Protein AF-U2PW45-F1 (afdb_monomer_lite)

Foldseek 3Di:
DVVVVCVLLVVLCVVLVVLVVVLVVQLVVVVVPDPSVVSNVVSVVPDDPVNLLSVLLQVLLVLLVPLVDPPPPPPPDDDPPDPPPDDDDDDDDDDPVVVVVVVQLVVLLLVQLVVLVVLVVVLCVQQVVLVVQLSVCSSVVNLVSNLVSLVSNLVSLVVSLVVLVPDAGDDSVPPVLNVLSRVLSVLVNVLSVLSNQLSVLVNVCSVPVNDPVSSVSNSVSSNVSSVSSNVSVVSSCVSNPDPVNVVVVVVPD

Radius of gyration: 24.77 Å; chains: 1; bounding box: 64×40×73 Å

Structure (mmCIF, N/CA/C/O backbone):
data_AF-U2PW45-F1
#
_entry.id   AF-U2PW45-F1
#
loop_
_atom_site.group_PDB
_atom_site.id
_atom_site.type_symbol
_atom_site.label_atom_id
_atom_site.label_alt_id
_atom_site.label_comp_id
_atom_site.label_asym_id
_atom_site.label_entity_id
_atom_site.label_seq_id
_atom_site.pdbx_PDB_ins_code
_atom_site.Cartn_x
_atom_site.Cartn_y
_atom_site.Cartn_z
_atom_site.occupancy
_atom_site.B_iso_or_equiv
_atom_site.auth_seq_id
_atom_site.auth_comp_id
_atom_site.auth_asym_id
_atom_site.auth_atom_id
_atom_site.pdbx_PDB_model_num
ATOM 1 N N . MET A 1 1 ? -5.180 -20.385 -7.511 1.00 41.28 1 MET A N 1
ATOM 2 C CA . MET A 1 1 ? -4.496 -19.070 -7.585 1.00 41.28 1 MET A CA 1
ATOM 3 C C . MET A 1 1 ? -2.979 -19.180 -7.376 1.00 41.28 1 MET A C 1
ATOM 5 O O . MET A 1 1 ? -2.247 -18.677 -8.214 1.00 41.28 1 MET A O 1
ATOM 9 N N . PHE A 1 2 ? -2.495 -19.917 -6.362 1.00 28.48 2 PHE A N 1
ATOM 10 C CA . PHE A 1 2 ? -1.056 -20.141 -6.092 1.00 28.48 2 PHE A CA 1
ATOM 11 C C . PHE A 1 2 ? -0.276 -20.827 -7.239 1.00 28.48 2 PHE A C 1
ATOM 13 O O . PHE A 1 2 ? 0.829 -20.418 -7.571 1.00 28.48 2 PHE A O 1
ATOM 20 N N . LEU A 1 3 ? -0.873 -21.825 -7.904 1.00 26.67 3 LEU A N 1
ATOM 21 C CA . LEU A 1 3 ? -0.258 -22.547 -9.034 1.00 26.67 3 LEU A CA 1
ATOM 22 C C . LEU A 1 3 ? -0.035 -21.667 -10.275 1.00 26.67 3 LEU A C 1
ATOM 24 O O . LEU A 1 3 ? 1.010 -21.747 -10.907 1.00 26.67 3 LEU A O 1
ATOM 28 N N . ILE A 1 4 ? -0.981 -20.778 -10.590 1.00 36.94 4 ILE A N 1
ATOM 29 C CA . ILE A 1 4 ? -0.849 -19.813 -11.696 1.00 36.94 4 ILE A CA 1
ATOM 30 C C . ILE A 1 4 ? 0.246 -18.791 -11.367 1.00 36.94 4 ILE A C 1
ATOM 32 O O . ILE A 1 4 ? 1.043 -18.439 -12.232 1.00 36.94 4 ILE A O 1
ATOM 36 N N . PHE A 1 5 ? 0.333 -18.384 -10.097 1.00 34.75 5 PHE A N 1
ATOM 37 C CA . PHE A 1 5 ? 1.400 -17.531 -9.583 1.00 34.75 5 PHE A CA 1
ATOM 38 C C . PHE A 1 5 ? 2.782 -18.183 -9.750 1.00 34.75 5 PHE A C 1
ATOM 40 O O . PHE A 1 5 ? 3.686 -17.541 -10.268 1.00 34.75 5 PHE A O 1
ATOM 47 N N . LEU A 1 6 ? 2.934 -19.471 -9.417 1.00 36.38 6 LEU A N 1
ATOM 48 C CA . LEU A 1 6 ? 4.188 -20.220 -9.596 1.00 36.38 6 LEU A CA 1
ATOM 49 C C . LEU A 1 6 ? 4.562 -20.437 -11.069 1.00 36.38 6 LEU A C 1
ATOM 51 O O . LEU A 1 6 ? 5.741 -20.394 -11.403 1.00 36.38 6 LEU A O 1
ATOM 55 N N . ILE A 1 7 ? 3.585 -20.633 -11.958 1.00 40.75 7 ILE A N 1
ATOM 56 C CA . ILE A 1 7 ? 3.830 -20.807 -13.399 1.00 40.75 7 ILE A CA 1
ATOM 57 C C . ILE A 1 7 ? 4.272 -19.483 -14.040 1.00 40.75 7 ILE A C 1
ATOM 59 O O . ILE A 1 7 ? 5.221 -19.465 -14.823 1.00 40.75 7 ILE A O 1
ATOM 63 N N . ILE A 1 8 ? 3.633 -18.364 -13.683 1.00 43.97 8 ILE A N 1
ATOM 64 C CA . ILE A 1 8 ? 4.006 -17.029 -14.177 1.00 43.97 8 ILE A CA 1
ATOM 65 C C . ILE A 1 8 ? 5.368 -16.620 -13.607 1.00 43.97 8 ILE A C 1
ATOM 67 O O . ILE A 1 8 ? 6.241 -16.195 -14.364 1.00 43.97 8 ILE A O 1
ATOM 71 N N . PHE A 1 9 ? 5.589 -16.821 -12.304 1.00 43.69 9 PHE A N 1
ATOM 72 C CA . PHE A 1 9 ? 6.882 -16.570 -11.672 1.00 43.69 9 PHE A CA 1
ATOM 73 C C . PHE A 1 9 ? 7.966 -17.454 -12.294 1.00 43.69 9 PHE A C 1
ATOM 75 O O . PHE A 1 9 ? 8.990 -16.938 -12.710 1.00 43.69 9 PHE A O 1
ATOM 82 N N . GLY A 1 10 ? 7.701 -18.746 -12.505 1.00 48.75 10 GLY A N 1
ATOM 83 C CA . GLY A 1 10 ? 8.603 -19.672 -13.190 1.00 48.75 10 GLY A CA 1
ATOM 84 C C . GLY A 1 10 ? 8.941 -19.254 -14.624 1.00 48.75 10 GLY A C 1
ATOM 85 O O . GLY A 1 10 ? 10.096 -19.356 -15.026 1.00 48.75 10 GLY A O 1
ATOM 86 N N . PHE A 1 11 ? 7.986 -18.716 -15.388 1.00 50.19 11 PHE A N 1
ATOM 87 C CA . PHE A 1 11 ? 8.222 -18.249 -16.759 1.00 50.19 11 PHE A CA 1
ATOM 88 C C . PHE A 1 11 ? 9.075 -16.967 -16.816 1.00 50.19 11 PHE A C 1
ATOM 90 O O . PHE A 1 11 ? 9.966 -16.848 -17.664 1.00 50.19 11 PHE A O 1
ATOM 97 N N . PHE A 1 12 ? 8.848 -16.021 -15.898 1.00 47.31 12 PHE A N 1
ATOM 98 C CA . PHE A 1 12 ? 9.645 -14.792 -15.793 1.00 47.31 12 PHE A CA 1
ATOM 99 C C . PHE A 1 12 ? 11.021 -15.043 -15.181 1.00 47.31 12 PHE A C 1
ATOM 101 O O . PHE A 1 12 ? 12.024 -14.587 -15.736 1.00 47.31 12 PHE A O 1
ATOM 108 N N . SER A 1 13 ? 11.087 -15.853 -14.122 1.00 49.19 13 SER A N 1
ATOM 109 C CA . SER A 1 13 ? 12.332 -16.387 -13.581 1.00 49.19 13 SER A CA 1
ATOM 110 C C . SER A 1 13 ? 13.106 -17.114 -14.668 1.00 49.19 13 SER A C 1
ATOM 112 O O . SER A 1 13 ? 14.284 -16.844 -14.796 1.00 49.19 13 SER A O 1
ATOM 114 N N . TYR A 1 14 ? 12.482 -17.933 -15.520 1.00 55.62 14 TYR A N 1
ATOM 115 C CA . TYR A 1 14 ? 13.173 -18.617 -16.618 1.00 55.62 14 TYR A CA 1
ATOM 116 C C . TYR A 1 14 ? 13.730 -17.653 -17.673 1.00 55.62 14 TYR A C 1
ATOM 118 O O . TYR A 1 14 ? 14.870 -17.823 -18.097 1.00 55.62 14 TYR A O 1
ATOM 126 N N . LYS A 1 15 ? 12.983 -16.621 -18.093 1.00 57.69 15 LYS A N 1
ATOM 127 C CA . LYS A 1 15 ? 13.493 -15.622 -19.055 1.00 57.69 15 LYS A CA 1
ATOM 128 C C . LYS A 1 15 ? 14.671 -14.833 -18.494 1.00 57.69 15 LYS A C 1
ATOM 130 O O . LYS A 1 15 ? 15.683 -14.696 -19.175 1.00 57.69 15 LYS A O 1
ATOM 135 N N . VAL A 1 16 ? 14.551 -14.346 -17.262 1.00 56.03 16 VAL A N 1
ATOM 136 C CA . VAL A 1 16 ? 15.614 -13.593 -16.587 1.00 56.03 16 VAL A CA 1
ATOM 137 C C . VAL A 1 16 ? 16.797 -14.506 -16.286 1.00 56.03 16 VAL A C 1
ATOM 139 O O . VAL A 1 16 ? 17.923 -14.148 -16.599 1.00 56.03 16 VAL A O 1
ATOM 142 N N . PHE A 1 17 ? 16.557 -15.722 -15.800 1.00 55.53 17 PHE A N 1
ATOM 143 C CA . PHE A 1 17 ? 17.578 -16.741 -15.563 1.00 55.53 17 PHE A CA 1
ATOM 144 C C . PHE A 1 17 ? 18.294 -17.149 -16.851 1.00 55.53 17 PHE A C 1
ATOM 146 O O . PHE A 1 17 ? 19.504 -17.302 -16.838 1.00 55.53 17 PHE A O 1
ATOM 153 N N . LYS A 1 18 ? 17.599 -17.251 -17.989 1.00 64.69 18 LYS A N 1
ATOM 154 C CA . LYS A 1 18 ? 18.222 -17.500 -19.296 1.00 64.69 18 LYS A CA 1
ATOM 155 C C . LYS A 1 18 ? 19.136 -16.347 -19.715 1.00 64.69 18 LYS A C 1
ATOM 157 O O . LYS A 1 18 ? 20.235 -16.606 -20.201 1.00 64.69 18 LYS A O 1
ATOM 162 N N . THR A 1 19 ? 18.717 -15.098 -19.501 1.00 61.56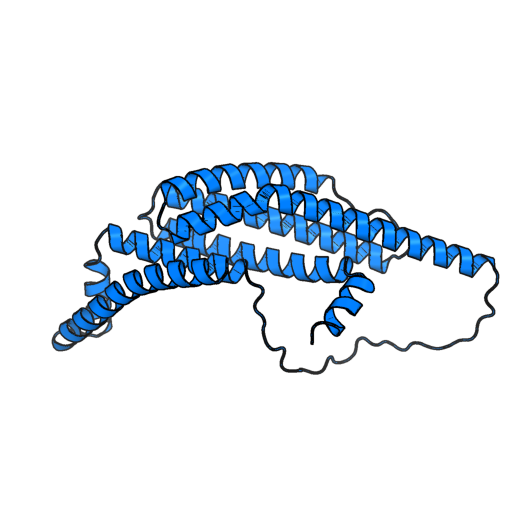 19 THR A N 1
ATOM 163 C CA . THR A 1 19 ? 19.575 -13.922 -19.715 1.00 61.56 19 THR A CA 1
ATOM 164 C C . THR A 1 19 ? 20.773 -13.943 -18.765 1.00 61.56 19 THR A C 1
ATOM 166 O O . THR A 1 19 ? 21.897 -13.797 -19.223 1.00 61.56 19 THR A O 1
ATOM 169 N N . TYR A 1 20 ? 20.574 -14.248 -17.481 1.00 59.91 20 TYR A N 1
ATOM 170 C CA . TYR A 1 20 ? 21.651 -14.394 -16.496 1.00 59.91 20 TYR A CA 1
ATOM 171 C C . TYR A 1 20 ? 22.623 -15.533 -16.831 1.00 59.91 20 TYR A C 1
ATOM 173 O O . TYR A 1 20 ? 23.827 -15.354 -16.715 1.00 59.91 20 TYR A O 1
ATOM 181 N N . LEU A 1 21 ? 22.145 -16.696 -17.281 1.00 63.56 21 LEU A N 1
ATOM 182 C CA . LEU A 1 21 ? 22.996 -17.813 -17.705 1.00 63.56 21 LEU A CA 1
ATOM 183 C C . LEU A 1 21 ? 23.837 -17.439 -18.928 1.00 63.56 21 LEU A C 1
ATOM 185 O O . LEU A 1 21 ? 25.016 -17.787 -18.994 1.00 63.56 21 LEU A O 1
ATOM 189 N N . LYS A 1 22 ? 23.244 -16.699 -19.872 1.00 70.94 22 LYS A N 1
ATOM 190 C CA . LYS A 1 22 ? 23.966 -16.139 -21.015 1.00 70.94 22 LYS A CA 1
ATOM 191 C C . LYS A 1 22 ? 25.033 -15.144 -20.552 1.00 70.94 22 LYS A C 1
ATOM 193 O O . LYS A 1 22 ? 26.173 -15.242 -20.988 1.00 70.94 22 LYS A O 1
ATOM 198 N N . GLU A 1 23 ? 24.693 -14.256 -19.620 1.00 66.31 23 GLU A N 1
ATOM 199 C CA . GLU A 1 23 ? 25.628 -13.289 -19.033 1.00 66.31 23 GLU A CA 1
ATOM 200 C C . GLU A 1 23 ? 26.767 -13.984 -18.271 1.00 66.31 23 GLU A C 1
ATOM 202 O O . GLU A 1 23 ? 27.918 -13.581 -18.402 1.00 66.31 23 GLU A O 1
ATOM 207 N N . ILE A 1 24 ? 26.499 -15.062 -17.530 1.00 65.88 24 ILE A N 1
ATOM 208 C CA . ILE A 1 24 ? 27.529 -15.849 -16.832 1.00 65.88 24 ILE A CA 1
ATOM 209 C C . ILE A 1 24 ? 28.491 -16.494 -17.836 1.00 65.88 24 ILE A C 1
ATOM 211 O O . ILE A 1 24 ? 29.704 -16.484 -17.611 1.00 65.88 24 ILE A O 1
ATOM 215 N N . ALA A 1 25 ? 27.974 -17.028 -18.945 1.00 71.06 25 ALA A N 1
ATOM 216 C CA . ALA A 1 25 ? 28.798 -17.584 -20.014 1.00 71.06 25 ALA A CA 1
ATOM 217 C C . ALA A 1 25 ? 29.672 -16.500 -20.675 1.00 71.06 25 ALA A C 1
ATOM 219 O O . ALA A 1 25 ? 30.890 -16.663 -20.748 1.00 71.06 25 ALA A O 1
ATOM 220 N N . GLU A 1 26 ? 29.082 -15.361 -21.052 1.00 73.94 26 GLU A N 1
ATOM 221 C CA . GLU A 1 26 ? 29.786 -14.226 -21.672 1.00 73.94 26 GLU A CA 1
ATOM 222 C C . GLU A 1 26 ? 30.813 -13.579 -20.723 1.00 73.94 26 GLU A C 1
ATOM 224 O O . GLU A 1 26 ? 31.918 -13.227 -21.138 1.00 73.94 26 GLU A O 1
ATOM 229 N N . THR A 1 27 ? 30.504 -13.482 -19.426 1.00 70.56 27 THR A N 1
ATOM 230 C CA . THR A 1 27 ? 31.416 -12.947 -18.398 1.00 70.56 27 THR A CA 1
ATOM 231 C C . THR A 1 27 ? 32.573 -13.908 -18.141 1.00 70.56 27 THR A C 1
ATOM 233 O O . THR A 1 27 ? 33.714 -13.481 -17.973 1.00 70.56 27 THR A O 1
ATOM 236 N N . LYS A 1 28 ? 32.320 -15.225 -18.133 1.00 75.12 28 LYS A N 1
ATOM 237 C CA . LYS A 1 28 ? 33.373 -16.248 -18.014 1.00 75.12 28 LYS A CA 1
ATOM 238 C C . LYS A 1 28 ? 34.322 -16.218 -19.211 1.00 75.12 28 LYS A C 1
ATOM 240 O O . LYS A 1 28 ? 35.514 -16.456 -19.042 1.00 75.12 28 LYS A O 1
ATOM 245 N N . GLU A 1 29 ? 33.811 -15.908 -20.395 1.00 77.88 29 GLU A N 1
ATOM 246 C CA . GLU A 1 29 ? 34.617 -15.750 -21.601 1.00 77.88 29 GLU A CA 1
ATOM 247 C C . GLU A 1 29 ? 35.410 -14.436 -21.600 1.00 77.88 29 GLU A C 1
ATOM 249 O O . GLU A 1 29 ? 36.612 -14.454 -21.855 1.00 77.88 29 GLU A O 1
ATOM 254 N N . CYS A 1 30 ? 34.794 -13.321 -21.190 1.00 70.50 30 CYS A N 1
ATOM 255 C CA . CYS A 1 30 ? 35.486 -12.040 -21.026 1.00 70.50 30 CYS A CA 1
ATOM 256 C C . CYS A 1 30 ? 36.590 -12.103 -19.955 1.00 70.50 30 CYS A C 1
ATOM 258 O O . CYS A 1 30 ? 37.674 -11.574 -20.182 1.00 70.50 30 CYS A O 1
ATOM 260 N N . ARG A 1 31 ? 36.383 -12.816 -18.837 1.00 77.56 31 ARG A N 1
ATOM 261 C CA . ARG A 1 31 ? 37.396 -12.999 -17.775 1.00 77.56 31 ARG A CA 1
ATOM 262 C C . ARG A 1 31 ? 38.673 -13.714 -18.225 1.00 77.56 31 ARG A C 1
ATOM 264 O O . ARG A 1 31 ? 39.675 -13.643 -17.525 1.00 77.56 31 ARG A O 1
ATOM 271 N N . LYS A 1 32 ? 38.678 -14.380 -19.385 1.00 83.69 32 LYS A N 1
ATOM 272 C CA . LYS A 1 32 ? 39.912 -14.952 -19.953 1.00 83.69 32 LYS A CA 1
ATOM 273 C C . LYS A 1 32 ? 40.895 -13.877 -20.427 1.00 83.69 32 LYS A C 1
ATOM 275 O O . LYS A 1 32 ? 42.069 -14.181 -20.604 1.00 83.69 32 LYS A O 1
ATOM 280 N N . ILE A 1 33 ? 40.411 -12.659 -20.678 1.00 85.06 33 ILE A N 1
ATOM 281 C CA . ILE A 1 33 ? 41.165 -11.590 -21.349 1.00 85.06 33 ILE A CA 1
ATOM 282 C C . ILE A 1 33 ? 41.102 -10.232 -20.630 1.00 85.06 33 ILE A C 1
ATOM 284 O O . ILE A 1 33 ? 41.762 -9.297 -21.068 1.00 85.06 33 ILE A O 1
ATOM 288 N N . MET A 1 34 ? 40.316 -10.091 -19.558 1.00 85.12 34 MET A N 1
ATOM 289 C CA . MET A 1 34 ? 40.212 -8.853 -18.772 1.00 85.12 34 MET A CA 1
ATOM 290 C C . MET A 1 34 ? 39.891 -9.140 -17.302 1.00 85.12 34 MET A C 1
ATOM 292 O O . MET A 1 34 ? 39.528 -10.266 -16.953 1.00 85.12 34 MET A O 1
ATOM 296 N N . SER A 1 35 ? 40.006 -8.121 -16.445 1.00 83.56 35 SER A N 1
ATOM 297 C CA . SER A 1 35 ? 39.689 -8.262 -15.021 1.00 83.56 35 SER A CA 1
ATOM 298 C C . SER A 1 35 ? 38.195 -8.515 -14.787 1.00 83.56 35 SER A C 1
ATOM 300 O O . SER A 1 35 ? 37.343 -8.189 -15.614 1.00 83.56 35 SER A O 1
ATOM 302 N N . GLU A 1 36 ? 37.857 -9.092 -13.634 1.00 73.88 36 GLU A N 1
ATOM 303 C CA . GLU A 1 36 ? 36.477 -9.454 -13.293 1.00 73.88 36 GLU A CA 1
ATOM 304 C C . GLU A 1 36 ? 35.512 -8.261 -13.350 1.00 73.88 36 GLU A C 1
ATOM 306 O O . GLU A 1 36 ? 34.477 -8.350 -14.010 1.00 73.88 36 GLU A O 1
ATOM 311 N N . ARG A 1 37 ? 35.888 -7.107 -12.778 1.00 70.69 37 ARG A N 1
ATOM 312 C CA . ARG A 1 37 ? 35.057 -5.892 -12.853 1.00 70.69 37 ARG A CA 1
ATOM 313 C C . ARG A 1 37 ? 34.865 -5.393 -14.283 1.00 70.69 37 ARG A C 1
ATOM 315 O O . ARG A 1 37 ? 33.781 -4.937 -14.629 1.00 70.69 37 ARG A O 1
ATOM 322 N N . GLU A 1 38 ? 35.903 -5.444 -15.112 1.00 72.19 38 GLU A N 1
ATOM 323 C CA . GLU A 1 38 ? 35.820 -4.993 -16.506 1.00 72.19 38 GLU A CA 1
ATOM 324 C C . GLU A 1 38 ? 34.929 -5.918 -17.338 1.00 72.19 38 GLU A C 1
ATOM 326 O O . GLU A 1 38 ? 34.129 -5.440 -18.144 1.00 72.19 38 GLU A O 1
ATOM 331 N N . ALA A 1 39 ? 35.014 -7.229 -17.094 1.00 69.56 39 ALA A N 1
ATOM 332 C CA . ALA A 1 39 ? 34.164 -8.228 -17.727 1.00 69.56 39 ALA A CA 1
ATOM 333 C C . ALA A 1 39 ? 32.688 -8.014 -17.364 1.00 69.56 39 ALA A C 1
ATOM 335 O O . ALA A 1 39 ? 31.838 -7.990 -18.255 1.00 69.56 39 ALA A O 1
ATOM 336 N N . GLU A 1 40 ? 32.387 -7.784 -16.085 1.00 70.69 40 GLU A N 1
ATOM 337 C CA . GLU A 1 40 ? 31.028 -7.493 -15.619 1.00 70.69 40 GLU A CA 1
ATOM 338 C C . GLU A 1 40 ? 30.476 -6.194 -16.224 1.00 70.69 40 GLU A C 1
ATOM 340 O O . GLU A 1 40 ? 29.365 -6.180 -16.755 1.00 70.69 40 GLU A O 1
ATOM 345 N N . ILE A 1 41 ? 31.256 -5.107 -16.220 1.00 71.88 41 ILE A N 1
ATOM 346 C CA . ILE A 1 41 ? 30.841 -3.819 -16.800 1.00 71.88 41 ILE A CA 1
ATOM 347 C C . ILE A 1 41 ? 30.583 -3.952 -18.305 1.00 71.88 41 ILE A C 1
ATOM 349 O O . ILE A 1 41 ? 29.594 -3.417 -18.818 1.00 71.88 41 ILE A O 1
ATOM 353 N N . LYS A 1 42 ? 31.444 -4.678 -19.026 1.00 73.56 42 LYS A N 1
ATOM 354 C CA . LYS A 1 42 ? 31.304 -4.894 -20.469 1.00 73.56 42 LYS A CA 1
ATOM 355 C C . LYS A 1 42 ? 30.021 -5.657 -20.798 1.00 73.56 42 LYS A C 1
ATOM 357 O O . LYS A 1 42 ? 29.274 -5.215 -21.666 1.00 73.56 42 LYS A O 1
ATOM 362 N N . VAL A 1 43 ? 29.736 -6.737 -20.071 1.00 66.56 43 VAL A N 1
ATOM 363 C CA . VAL A 1 43 ? 28.522 -7.555 -20.249 1.00 66.56 43 VAL A CA 1
ATOM 364 C C . VAL A 1 43 ? 27.252 -6.791 -19.842 1.00 66.56 43 VAL A C 1
ATOM 366 O O . VAL A 1 43 ? 26.220 -6.874 -20.503 1.00 66.56 43 VAL A O 1
ATOM 369 N N . ILE A 1 44 ? 27.309 -5.952 -18.804 1.00 62.69 44 ILE A N 1
ATOM 370 C CA . ILE A 1 44 ? 26.183 -5.077 -18.432 1.00 62.69 44 ILE A CA 1
ATOM 371 C C . ILE A 1 44 ? 25.899 -4.035 -19.529 1.00 62.69 44 ILE A C 1
ATOM 373 O O . ILE A 1 44 ? 24.736 -3.705 -19.796 1.00 62.69 44 ILE A O 1
ATOM 377 N N . ASN A 1 45 ? 26.942 -3.521 -20.183 1.00 65.00 45 ASN A N 1
ATOM 378 C CA . ASN A 1 45 ? 26.814 -2.525 -21.245 1.00 65.00 45 ASN A CA 1
ATOM 379 C C . ASN A 1 45 ? 26.303 -3.107 -22.570 1.00 65.00 45 ASN A C 1
ATOM 381 O O . ASN A 1 45 ? 25.633 -2.380 -23.305 1.00 65.00 45 ASN A O 1
ATOM 385 N N . THR A 1 46 ? 26.531 -4.396 -22.848 1.00 67.25 46 THR A N 1
ATOM 386 C CA . THR A 1 46 ? 26.000 -5.085 -24.042 1.00 67.25 46 THR A CA 1
ATOM 387 C C . THR A 1 46 ? 24.513 -5.431 -23.943 1.00 67.25 46 THR A C 1
ATOM 389 O O . THR A 1 46 ? 23.909 -5.792 -24.955 1.00 67.25 46 THR A O 1
ATOM 392 N N . ARG A 1 47 ? 23.887 -5.283 -22.764 1.00 67.81 47 ARG A N 1
ATOM 393 C CA . ARG A 1 47 ? 22.443 -5.507 -22.583 1.00 67.81 47 ARG A CA 1
ATOM 394 C C . ARG A 1 47 ? 21.624 -4.673 -23.558 1.00 67.81 47 ARG A C 1
ATOM 396 O O . ARG A 1 47 ? 21.772 -3.447 -23.630 1.00 67.81 47 ARG A O 1
ATOM 403 N N . THR A 1 48 ? 20.674 -5.319 -24.230 1.00 67.81 48 THR A N 1
ATOM 404 C CA . THR A 1 48 ? 19.733 -4.593 -25.077 1.00 67.81 48 THR A CA 1
ATOM 405 C C . THR A 1 48 ? 18.818 -3.717 -24.219 1.00 67.81 48 THR A C 1
ATOM 407 O O . THR A 1 48 ? 18.590 -3.970 -23.032 1.00 67.81 48 THR A O 1
ATOM 410 N N . LYS A 1 49 ? 18.240 -2.677 -24.826 1.00 61.34 49 LYS A N 1
ATOM 411 C CA . LYS A 1 49 ? 17.257 -1.800 -24.169 1.00 61.34 49 LYS A CA 1
ATOM 412 C C . LYS A 1 49 ? 16.103 -2.595 -23.540 1.00 61.34 49 LYS A C 1
AT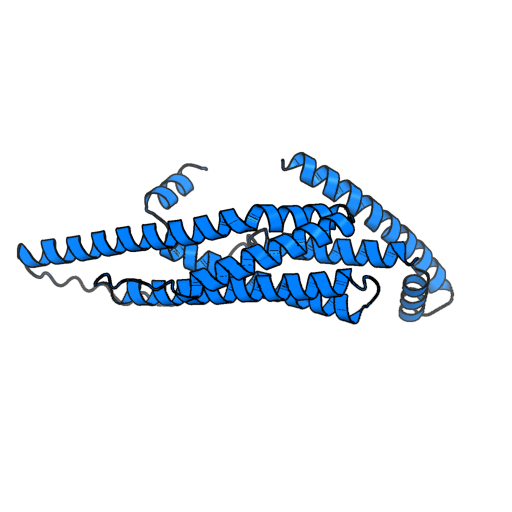OM 414 O O . LYS A 1 49 ? 15.653 -2.269 -22.446 1.00 61.34 49 LYS A O 1
ATOM 419 N N . LYS A 1 50 ? 15.668 -3.665 -24.210 1.00 61.34 50 LYS A N 1
ATOM 420 C CA . LYS A 1 50 ? 14.612 -4.566 -23.739 1.00 61.34 50 LYS A CA 1
ATOM 421 C C . LYS A 1 50 ? 15.052 -5.378 -22.516 1.00 61.34 50 LYS A C 1
ATOM 423 O O . LYS A 1 50 ? 14.266 -5.528 -21.586 1.00 61.34 50 LYS A O 1
ATOM 428 N N . ASP A 1 51 ? 16.304 -5.832 -22.475 1.00 61.88 51 ASP A N 1
ATOM 429 C CA . ASP A 1 51 ? 16.844 -6.594 -21.339 1.00 61.88 51 ASP A CA 1
ATOM 430 C C . ASP A 1 51 ? 16.947 -5.735 -20.077 1.00 61.88 51 ASP A C 1
ATOM 432 O O . ASP A 1 51 ? 16.535 -6.165 -19.002 1.00 61.88 51 ASP A O 1
ATOM 436 N N . LYS A 1 52 ? 17.408 -4.484 -20.208 1.00 64.75 52 LYS A N 1
ATOM 437 C CA . LYS A 1 52 ? 17.502 -3.541 -19.078 1.00 64.75 52 LYS A CA 1
ATOM 438 C C . LYS A 1 52 ? 16.132 -3.261 -18.450 1.00 64.75 52 LYS A C 1
ATOM 440 O O . LYS A 1 52 ? 16.009 -3.264 -17.227 1.00 64.75 52 LYS A O 1
ATOM 445 N N . ILE A 1 53 ? 15.103 -3.079 -19.281 1.00 62.69 53 ILE A N 1
ATOM 446 C CA . ILE A 1 53 ? 13.722 -2.849 -18.834 1.00 62.69 53 ILE A CA 1
ATOM 447 C C . ILE A 1 53 ? 13.152 -4.104 -18.162 1.00 62.69 53 ILE A C 1
ATOM 449 O O . ILE A 1 53 ? 12.633 -4.011 -17.053 1.00 62.69 53 ILE A O 1
ATOM 453 N N . ASN A 1 54 ? 13.308 -5.284 -18.768 1.00 63.91 54 ASN A N 1
ATOM 454 C CA . ASN A 1 54 ? 12.811 -6.539 -18.193 1.00 63.91 54 ASN A CA 1
ATOM 455 C C . ASN A 1 54 ? 13.463 -6.858 -16.837 1.00 63.91 54 ASN A C 1
ATOM 457 O O . ASN A 1 54 ? 12.781 -7.297 -15.912 1.00 63.91 54 ASN A O 1
ATOM 461 N N . ILE A 1 55 ? 14.770 -6.611 -16.693 1.00 66.12 55 ILE A N 1
ATOM 462 C CA . ILE A 1 55 ? 15.492 -6.793 -15.425 1.00 66.12 55 ILE A CA 1
ATOM 463 C C . ILE A 1 55 ? 14.967 -5.812 -14.368 1.00 66.12 55 ILE A C 1
ATOM 465 O O . ILE A 1 55 ? 14.650 -6.231 -13.256 1.00 66.12 55 ILE A O 1
ATOM 469 N N . ALA A 1 56 ? 14.816 -4.529 -14.710 1.00 63.06 56 ALA A N 1
ATOM 470 C CA . ALA A 1 56 ? 14.289 -3.515 -13.795 1.00 63.06 56 ALA A CA 1
ATOM 471 C C . ALA A 1 56 ? 12.864 -3.842 -13.319 1.00 63.06 56 ALA A C 1
ATOM 473 O O . ALA A 1 56 ? 12.583 -3.814 -12.121 1.00 63.06 56 ALA A O 1
ATOM 474 N N . ILE A 1 57 ? 11.990 -4.228 -14.250 1.00 65.31 57 ILE A N 1
ATOM 475 C CA . ILE A 1 57 ? 10.630 -4.680 -13.960 1.00 65.31 57 ILE A CA 1
ATOM 476 C C . ILE A 1 57 ? 10.641 -5.897 -13.034 1.00 65.31 57 ILE A C 1
ATOM 478 O O . ILE A 1 57 ? 9.865 -5.942 -12.082 1.00 65.31 57 ILE A O 1
ATOM 482 N N . THR A 1 58 ? 11.527 -6.865 -13.275 1.00 65.38 58 THR A N 1
ATOM 483 C CA . THR A 1 58 ? 11.622 -8.078 -12.452 1.00 65.38 58 THR A CA 1
ATOM 484 C C . THR A 1 58 ? 12.071 -7.752 -11.030 1.00 65.38 58 THR A C 1
ATOM 486 O O . THR A 1 58 ? 11.460 -8.225 -10.076 1.00 65.38 58 THR A O 1
ATOM 489 N N . ILE A 1 59 ? 13.092 -6.902 -10.872 1.00 64.31 59 ILE A N 1
ATOM 490 C CA . ILE A 1 59 ? 13.590 -6.477 -9.556 1.00 64.31 59 ILE A CA 1
ATOM 491 C C . ILE A 1 59 ? 12.496 -5.737 -8.782 1.00 64.31 59 ILE A C 1
ATOM 493 O O . ILE A 1 59 ? 12.270 -6.032 -7.610 1.00 64.31 59 ILE A O 1
ATOM 497 N N . ILE A 1 60 ? 11.787 -4.805 -9.424 1.00 61.47 60 ILE A N 1
ATOM 498 C CA . ILE A 1 60 ? 10.716 -4.060 -8.757 1.00 61.47 60 ILE A CA 1
ATOM 499 C C . ILE A 1 60 ? 9.536 -4.980 -8.425 1.00 61.47 60 ILE A C 1
ATOM 501 O O . ILE A 1 60 ? 9.032 -4.943 -7.308 1.00 61.47 60 ILE A O 1
ATOM 505 N N . SER A 1 61 ? 9.138 -5.863 -9.341 1.00 60.66 61 SER A N 1
ATOM 506 C CA . SER A 1 61 ? 8.066 -6.836 -9.094 1.00 60.66 61 SER A CA 1
ATOM 507 C C . SER A 1 61 ? 8.394 -7.785 -7.934 1.00 60.66 61 SER A C 1
ATOM 509 O O . SER A 1 61 ? 7.505 -8.141 -7.163 1.00 60.66 61 SER A O 1
ATOM 511 N N . PHE A 1 62 ? 9.668 -8.164 -7.781 1.00 58.62 62 PHE A N 1
ATOM 512 C CA . PHE A 1 62 ? 10.150 -8.961 -6.653 1.00 58.62 62 PHE A CA 1
ATOM 513 C C . PHE A 1 62 ? 10.065 -8.193 -5.330 1.00 58.62 62 PHE A C 1
ATOM 515 O O . PHE A 1 62 ? 9.576 -8.726 -4.337 1.00 58.62 62 PHE A O 1
ATOM 522 N N . LEU A 1 63 ? 10.480 -6.924 -5.316 1.00 58.41 63 LEU A N 1
ATOM 523 C CA . LEU A 1 63 ? 10.393 -6.081 -4.122 1.00 58.41 63 LEU A CA 1
ATOM 524 C C . LEU A 1 63 ? 8.950 -5.887 -3.669 1.00 58.41 63 LEU A C 1
ATOM 526 O O . LEU A 1 63 ? 8.670 -5.996 -2.481 1.00 58.41 63 LEU A O 1
ATOM 530 N N . ILE A 1 64 ? 8.016 -5.681 -4.600 1.00 57.34 64 ILE A N 1
ATOM 531 C CA . ILE A 1 64 ? 6.611 -5.506 -4.226 1.00 57.34 64 ILE A CA 1
ATOM 532 C C . ILE A 1 64 ? 6.018 -6.795 -3.620 1.00 57.34 64 ILE A C 1
ATOM 534 O O . ILE A 1 64 ? 5.159 -6.715 -2.746 1.00 57.34 64 ILE A O 1
ATOM 538 N N . LEU A 1 65 ? 6.509 -7.984 -3.990 1.00 58.00 65 LEU A N 1
ATOM 539 C CA . LEU A 1 65 ? 6.112 -9.237 -3.332 1.00 58.00 65 LEU A CA 1
ATOM 540 C C . LEU A 1 65 ? 6.627 -9.340 -1.894 1.00 58.00 65 LEU A C 1
ATOM 542 O O . LEU A 1 65 ? 5.881 -9.777 -1.025 1.00 58.00 65 LEU A O 1
ATOM 546 N N . VAL A 1 66 ? 7.858 -8.903 -1.619 1.00 52.12 66 VAL A N 1
ATOM 547 C CA . VAL A 1 66 ? 8.391 -8.839 -0.242 1.00 52.12 66 VAL A CA 1
ATOM 548 C C . VAL A 1 66 ? 7.578 -7.868 0.624 1.00 52.12 66 VAL A C 1
ATOM 550 O O . VAL A 1 66 ? 7.455 -8.061 1.829 1.00 52.12 66 VAL A O 1
ATOM 553 N N . VAL A 1 67 ? 6.973 -6.850 0.008 1.00 49.19 67 VAL A N 1
ATOM 554 C CA . VAL A 1 67 ? 6.043 -5.932 0.679 1.00 49.19 67 VAL A CA 1
ATOM 555 C C . VAL A 1 67 ? 4.643 -6.540 0.862 1.00 49.19 67 VAL A C 1
ATOM 557 O O . VAL A 1 67 ? 3.989 -6.267 1.866 1.00 49.19 67 VAL A O 1
ATOM 560 N N . ALA A 1 68 ? 4.176 -7.365 -0.082 1.00 40.31 68 ALA A N 1
ATOM 561 C CA . ALA A 1 68 ? 2.851 -7.994 -0.046 1.00 40.31 68 ALA A CA 1
ATOM 562 C C . ALA A 1 68 ? 2.777 -9.236 0.861 1.00 40.31 68 ALA A C 1
ATOM 564 O O . ALA A 1 68 ? 1.703 -9.567 1.360 1.00 40.31 68 ALA A O 1
ATOM 565 N N . PHE A 1 69 ? 3.899 -9.920 1.086 1.00 37.09 69 PHE A N 1
ATOM 566 C CA . PHE A 1 69 ? 3.986 -11.049 2.005 1.00 37.09 69 PHE A CA 1
ATOM 567 C C . PHE A 1 69 ? 4.682 -10.611 3.296 1.00 37.09 69 PHE A C 1
ATOM 569 O O . PHE A 1 69 ? 5.854 -10.237 3.244 1.00 37.09 69 PHE A O 1
ATOM 576 N N . PRO A 1 70 ? 4.021 -10.683 4.467 1.00 36.53 70 PRO A N 1
ATOM 577 C CA . PRO A 1 70 ? 4.724 -10.499 5.726 1.00 36.53 70 PRO A CA 1
ATOM 578 C C . PRO A 1 70 ? 5.842 -11.541 5.794 1.00 36.53 70 PRO A C 1
ATOM 580 O O . PRO A 1 70 ? 5.608 -12.742 5.621 1.00 36.53 70 PRO A O 1
ATOM 583 N N . LYS A 1 71 ? 7.075 -11.079 6.010 1.00 30.55 71 LYS A N 1
ATOM 584 C CA . LYS A 1 71 ? 8.216 -11.951 6.263 1.00 30.55 71 LYS A CA 1
ATOM 585 C C . LYS A 1 71 ? 7.845 -12.793 7.485 1.00 30.55 71 LYS A C 1
ATOM 587 O O . LYS A 1 71 ? 7.744 -12.272 8.591 1.00 30.55 71 LYS A O 1
ATOM 592 N N . LYS A 1 72 ? 7.598 -14.093 7.296 1.00 31.69 72 LYS A N 1
ATOM 593 C CA . LYS A 1 72 ? 7.532 -15.049 8.407 1.00 31.69 72 LYS A CA 1
ATOM 594 C C . LYS A 1 72 ? 8.964 -15.262 8.882 1.00 31.69 72 LYS A C 1
ATOM 596 O O . LYS A 1 72 ? 9.567 -16.297 8.610 1.00 31.69 72 LYS A O 1
ATOM 601 N N . GLU A 1 73 ? 9.549 -14.248 9.507 1.00 30.50 73 GLU A N 1
ATOM 602 C CA . GLU A 1 73 ? 10.751 -14.461 10.293 1.00 30.50 73 GLU A CA 1
ATOM 603 C C . GLU A 1 73 ? 10.367 -15.417 11.421 1.00 30.50 73 GLU A C 1
ATOM 605 O O . GLU A 1 73 ? 9.428 -15.179 12.183 1.00 30.50 73 GLU A O 1
ATOM 610 N N . ARG A 1 74 ? 11.056 -16.564 11.471 1.00 26.19 74 ARG A N 1
ATOM 611 C CA . ARG A 1 74 ? 11.178 -17.307 12.719 1.00 26.19 74 ARG A CA 1
ATOM 612 C C . ARG A 1 74 ? 11.756 -16.310 13.709 1.00 26.19 74 ARG A C 1
ATOM 614 O O . ARG A 1 74 ? 12.929 -15.977 13.612 1.00 26.19 74 ARG A O 1
ATOM 621 N N . ILE A 1 75 ? 10.919 -15.844 14.622 1.00 27.56 75 ILE A N 1
ATOM 622 C CA . ILE A 1 75 ? 11.385 -15.261 15.866 1.00 27.56 75 ILE A CA 1
ATOM 623 C C . ILE A 1 75 ? 12.117 -16.410 16.568 1.00 27.56 75 ILE A C 1
ATOM 625 O O . ILE A 1 75 ? 11.487 -17.322 17.113 1.00 27.56 75 ILE A O 1
ATOM 629 N N . GLU A 1 76 ? 13.447 -16.441 16.448 1.00 27.38 76 GLU A N 1
ATOM 630 C CA . GLU A 1 76 ? 14.264 -17.032 17.498 1.00 27.38 76 GLU A CA 1
ATOM 631 C C . GLU A 1 76 ? 13.859 -16.323 18.784 1.00 27.38 76 GLU A C 1
ATOM 633 O O . GLU A 1 76 ? 13.760 -15.098 18.833 1.00 27.38 76 GLU A O 1
ATOM 638 N N . LYS A 1 77 ? 13.482 -17.127 19.778 1.00 30.52 77 LYS A N 1
ATOM 639 C CA . LYS A 1 77 ? 13.091 -16.655 21.097 1.00 30.52 77 LYS A CA 1
ATOM 640 C C . LYS A 1 77 ? 14.297 -15.962 21.725 1.00 30.52 77 LYS A C 1
ATOM 642 O O . LYS A 1 77 ? 15.090 -16.622 22.385 1.00 30.52 77 LYS A O 1
ATOM 647 N N . GLU A 1 78 ? 14.418 -14.660 21.535 1.00 27.59 78 GLU A N 1
ATOM 648 C CA . GLU A 1 78 ? 15.059 -13.822 22.535 1.00 27.59 78 GLU A CA 1
ATOM 649 C C . GLU A 1 78 ? 14.008 -13.509 23.601 1.00 27.59 78 GLU A C 1
ATOM 651 O O . GLU A 1 78 ? 12.877 -13.110 23.305 1.00 27.59 78 GLU A O 1
ATOM 656 N N . GLU A 1 79 ? 14.358 -13.844 24.841 1.00 26.30 79 GLU A N 1
ATOM 657 C CA . GLU A 1 79 ? 13.542 -13.648 26.032 1.00 26.30 79 GLU A CA 1
ATOM 658 C C . GLU A 1 79 ? 13.058 -12.194 26.141 1.00 26.30 79 GLU A C 1
ATOM 660 O O . GLU A 1 79 ? 13.866 -11.269 26.054 1.00 26.30 79 GLU A O 1
ATOM 665 N N . PRO A 1 80 ? 11.757 -11.956 26.383 1.00 30.45 80 PRO A N 1
ATOM 666 C CA . PRO A 1 80 ? 11.288 -10.632 26.745 1.00 30.45 80 PRO A CA 1
ATOM 667 C C . PRO A 1 80 ? 11.697 -10.333 28.193 1.00 30.45 80 PRO A C 1
ATOM 669 O O . PRO A 1 80 ? 11.011 -10.722 29.142 1.00 30.45 80 PRO A O 1
ATOM 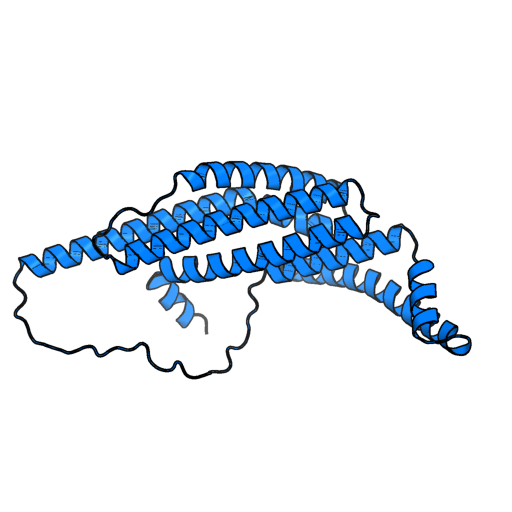672 N N . GLU A 1 81 ? 12.801 -9.608 28.371 1.00 30.02 81 GLU A N 1
ATOM 673 C CA . GLU A 1 81 ? 13.095 -8.946 29.639 1.00 30.02 81 GLU A CA 1
ATOM 674 C C . GLU A 1 81 ? 12.018 -7.885 29.938 1.00 30.02 81 GLU A C 1
ATOM 676 O O . GLU A 1 81 ? 11.993 -6.777 29.410 1.00 30.02 81 GLU A O 1
ATOM 681 N N . THR A 1 82 ? 11.128 -8.248 30.864 1.00 37.81 82 THR A N 1
ATOM 682 C CA . THR A 1 82 ? 10.533 -7.371 31.885 1.00 37.81 82 THR A CA 1
ATOM 683 C C . THR A 1 82 ? 9.736 -6.138 31.429 1.00 37.81 82 THR A C 1
ATOM 685 O O . THR A 1 82 ? 10.109 -5.004 31.703 1.00 37.81 82 THR A O 1
ATOM 688 N N . ILE A 1 83 ? 8.520 -6.355 30.917 1.00 31.91 83 ILE A N 1
ATOM 689 C CA . ILE A 1 83 ? 7.383 -5.441 31.172 1.00 31.91 83 ILE A CA 1
ATOM 690 C C . ILE A 1 83 ? 6.167 -6.270 31.619 1.00 31.91 83 ILE A C 1
ATOM 692 O O . ILE A 1 83 ? 5.110 -6.278 31.003 1.00 31.91 83 ILE A O 1
ATOM 696 N N . TYR A 1 84 ? 6.331 -7.017 32.709 1.00 32.31 84 TYR A N 1
ATOM 697 C CA . TYR A 1 84 ? 5.215 -7.500 33.526 1.00 32.31 84 TYR A CA 1
ATOM 698 C C . TYR A 1 84 ? 5.398 -6.932 34.931 1.00 32.31 84 TYR A C 1
ATOM 700 O O . TYR A 1 84 ? 5.931 -7.567 35.840 1.00 32.31 84 TYR A O 1
ATOM 708 N N . GLY A 1 85 ? 4.977 -5.680 35.095 1.00 27.80 85 GLY A N 1
ATOM 709 C CA . GLY A 1 85 ? 4.830 -5.050 36.398 1.00 27.80 85 GLY A CA 1
ATOM 710 C C . GLY A 1 85 ? 3.600 -5.600 37.116 1.00 27.80 85 GLY A C 1
ATOM 711 O O . GLY A 1 85 ? 2.522 -5.040 37.002 1.00 27.80 85 GLY A O 1
ATOM 712 N N . LYS A 1 86 ? 3.792 -6.714 37.831 1.00 26.94 86 LYS A N 1
ATOM 713 C CA . LYS A 1 86 ? 3.140 -7.088 39.099 1.00 26.94 86 LYS A CA 1
ATOM 714 C C . LYS A 1 86 ? 1.638 -6.756 39.224 1.00 26.94 86 LYS A C 1
ATOM 716 O O . LYS A 1 86 ? 1.261 -5.720 39.765 1.00 26.94 86 LYS A O 1
ATOM 721 N N . ILE A 1 87 ? 0.785 -7.716 38.857 1.00 32.12 87 ILE A N 1
ATOM 722 C CA . ILE A 1 87 ? -0.598 -7.778 39.356 1.00 32.12 87 ILE A CA 1
ATOM 723 C C . ILE A 1 87 ? -0.516 -8.019 40.868 1.00 32.12 87 ILE A C 1
ATOM 725 O O . ILE A 1 87 ? -0.211 -9.117 41.327 1.00 32.12 87 ILE A O 1
ATOM 729 N N . SER A 1 88 ? -0.722 -6.959 41.644 1.00 26.84 88 SER A N 1
ATOM 730 C CA . SER A 1 88 ? -0.960 -7.037 43.080 1.00 26.8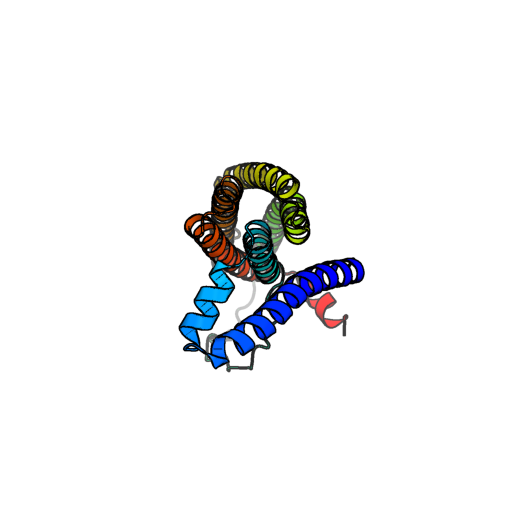4 88 SER A CA 1
ATOM 731 C C . SER A 1 88 ? -2.452 -7.265 43.285 1.00 26.84 88 SER A C 1
ATOM 733 O O . SER A 1 88 ? -3.236 -6.323 43.204 1.00 26.84 88 SER A O 1
ATOM 735 N N . THR A 1 89 ? -2.842 -8.504 43.574 1.00 36.62 89 THR A N 1
ATOM 736 C CA . THR A 1 89 ? -4.140 -8.818 44.179 1.00 36.62 89 THR A CA 1
ATOM 737 C C . THR A 1 89 ? -4.272 -8.040 45.484 1.00 36.62 89 THR A C 1
ATOM 739 O O . THR A 1 89 ? -3.600 -8.350 46.469 1.00 36.62 89 THR A O 1
ATOM 742 N N . LYS A 1 90 ? -5.113 -7.006 45.485 1.00 30.53 90 LYS A N 1
ATOM 743 C CA . LYS A 1 90 ? -5.633 -6.406 46.709 1.00 30.53 90 LYS A CA 1
ATOM 744 C C . LYS A 1 90 ? -7.147 -6.503 46.642 1.00 30.53 90 LYS A C 1
ATOM 746 O O . LYS A 1 90 ? -7.778 -5.771 45.883 1.00 30.53 90 LYS A O 1
ATOM 751 N N . ASP A 1 91 ? -7.683 -7.443 47.415 1.00 40.38 91 ASP A N 1
ATOM 752 C CA . ASP A 1 91 ? -9.110 -7.596 47.666 1.00 40.38 91 ASP A CA 1
ATOM 753 C C . ASP A 1 91 ? -9.721 -6.228 47.969 1.00 40.38 91 ASP A C 1
ATOM 755 O O . ASP A 1 91 ? -9.367 -5.572 48.950 1.00 40.38 91 ASP A O 1
ATOM 759 N N . THR A 1 92 ? -10.606 -5.777 47.087 1.00 34.94 92 THR A N 1
ATOM 760 C CA . THR A 1 92 ? -11.492 -4.648 47.346 1.00 34.94 92 THR A CA 1
ATOM 761 C C . THR A 1 92 ? -12.885 -5.117 46.972 1.00 34.94 92 THR A C 1
ATOM 763 O O . THR A 1 92 ? -13.131 -5.526 45.841 1.00 34.94 92 THR A O 1
ATOM 766 N N . SER A 1 93 ? -13.766 -5.137 47.967 1.00 44.12 93 SER A N 1
ATOM 767 C CA . SER A 1 93 ? -15.189 -5.428 47.835 1.00 44.12 93 SER A CA 1
ATOM 768 C C . SER A 1 93 ? -15.794 -4.613 46.689 1.00 44.12 93 SER A C 1
ATOM 770 O O . SER A 1 93 ? -15.887 -3.391 46.790 1.00 44.12 93 SER A O 1
ATOM 772 N N . ILE A 1 94 ? -16.185 -5.289 45.609 1.00 40.28 94 ILE A N 1
ATOM 773 C CA . ILE A 1 94 ? -16.832 -4.675 44.450 1.00 40.28 94 ILE A CA 1
ATOM 774 C C . ILE A 1 94 ? -18.269 -4.339 44.847 1.00 40.28 94 ILE A C 1
ATOM 776 O O . ILE A 1 94 ? -19.046 -5.224 45.206 1.00 40.28 94 ILE A O 1
ATOM 780 N N . THR A 1 95 ? -18.607 -3.053 44.797 1.00 46.97 95 THR A N 1
ATOM 781 C CA . THR A 1 95 ? -19.997 -2.584 44.853 1.00 46.97 95 THR A CA 1
ATOM 782 C C . THR A 1 95 ? -20.566 -2.531 43.430 1.00 46.97 95 THR A C 1
ATOM 784 O O . THR A 1 95 ? -19.815 -2.329 42.478 1.00 46.97 95 THR A O 1
ATOM 787 N N . GLU A 1 96 ? -21.880 -2.736 43.263 1.00 50.22 96 GLU A N 1
ATOM 788 C CA . GLU A 1 96 ? -22.560 -2.872 41.954 1.00 50.22 96 GLU A CA 1
ATOM 789 C C . GLU A 1 96 ? -22.242 -1.747 40.941 1.00 50.22 96 GLU A C 1
ATOM 791 O O . GLU A 1 96 ? -22.218 -2.002 39.738 1.00 50.22 96 GLU A O 1
ATOM 796 N N . ASN A 1 97 ? -21.899 -0.541 41.410 1.00 54.44 97 ASN A N 1
ATOM 797 C CA . ASN A 1 97 ? -21.549 0.620 40.575 1.00 54.44 97 ASN A CA 1
ATOM 798 C C . ASN A 1 97 ? -20.217 0.475 39.802 1.00 54.44 97 ASN A C 1
ATOM 800 O O . ASN A 1 97 ? -20.078 0.990 38.687 1.00 54.44 97 ASN A O 1
ATOM 804 N N . ASP A 1 98 ? -19.230 -0.232 40.363 1.00 57.91 98 ASP A N 1
ATOM 805 C CA . ASP A 1 98 ? -17.909 -0.394 39.734 1.00 57.91 98 ASP A CA 1
ATOM 806 C C . ASP A 1 98 ? -17.943 -1.448 38.612 1.00 57.91 98 ASP A C 1
ATOM 808 O O . ASP A 1 98 ? -17.244 -1.331 37.600 1.00 57.91 98 ASP A O 1
ATOM 812 N N . ALA A 1 99 ? -18.809 -2.457 38.753 1.00 63.41 99 ALA A N 1
ATOM 813 C CA . ALA A 1 99 ? -19.016 -3.495 37.745 1.00 63.41 99 ALA A CA 1
ATOM 814 C C . ALA A 1 99 ? -19.738 -2.952 36.497 1.00 63.41 99 ALA A C 1
ATOM 816 O O . ALA A 1 99 ? -19.356 -3.281 35.373 1.00 63.41 99 ALA A O 1
ATOM 817 N N . GLU A 1 100 ? -20.739 -2.084 36.678 1.00 63.62 100 GLU A N 1
ATOM 818 C CA . GLU A 1 100 ? -21.460 -1.437 35.573 1.00 63.62 100 GLU A CA 1
ATOM 819 C C . GLU A 1 100 ? -20.559 -0.463 34.793 1.00 63.62 100 GLU A C 1
ATOM 821 O O . GLU A 1 100 ? -20.548 -0.467 33.560 1.00 63.62 100 GLU A O 1
ATOM 826 N N . THR A 1 101 ? -19.720 0.305 35.496 1.00 70.25 101 THR A N 1
ATOM 827 C CA . THR A 1 101 ? -18.750 1.222 34.874 1.00 70.25 101 THR A CA 1
ATOM 828 C C . THR A 1 101 ? -17.686 0.469 34.069 1.00 70.25 101 THR A C 1
ATOM 830 O O . THR A 1 101 ? -17.370 0.860 32.945 1.00 70.25 101 THR A O 1
ATOM 833 N N . THR A 1 102 ? -17.172 -0.643 34.602 1.00 71.50 102 THR A N 1
ATOM 834 C CA . THR A 1 102 ? -16.174 -1.482 33.914 1.00 71.50 102 THR A CA 1
ATOM 835 C C . THR A 1 102 ? -16.755 -2.120 32.650 1.00 71.50 102 THR A C 1
ATOM 837 O O . THR A 1 102 ? -16.143 -2.046 31.585 1.00 71.50 102 THR A O 1
ATOM 840 N N . LYS A 1 103 ? -17.979 -2.656 32.730 1.00 77.12 103 LYS A N 1
ATOM 841 C CA . LYS A 1 103 ? -18.683 -3.240 31.580 1.00 77.12 103 LYS A CA 1
ATOM 842 C C . LYS A 1 103 ? -18.928 -2.214 30.465 1.00 77.12 103 LYS A C 1
ATOM 844 O O . LYS A 1 103 ? -18.720 -2.518 29.294 1.00 77.12 103 LYS A O 1
ATOM 849 N N . ASN A 1 104 ? -19.286 -0.980 30.825 1.00 86.25 104 ASN A N 1
ATOM 850 C CA . ASN A 1 104 ? -19.463 0.108 29.860 1.00 86.25 104 ASN A CA 1
ATOM 851 C C . ASN A 1 104 ? -18.153 0.483 29.139 1.00 86.25 104 ASN A C 1
ATOM 853 O O . ASN A 1 104 ? -18.179 0.783 27.945 1.00 86.25 104 ASN A O 1
ATOM 857 N N . ILE A 1 105 ? -17.004 0.451 29.826 1.00 89.75 105 ILE A N 1
ATOM 858 C CA . ILE A 1 105 ? -15.692 0.699 29.201 1.00 89.75 105 ILE A CA 1
ATOM 859 C C . ILE A 1 105 ? -15.344 -0.428 28.219 1.00 89.75 105 ILE A C 1
ATOM 861 O O . ILE A 1 105 ? -14.967 -0.148 27.080 1.00 89.75 105 ILE A O 1
ATOM 865 N N . GLU A 1 106 ? -15.513 -1.690 28.616 1.00 89.00 106 GLU A N 1
ATOM 866 C CA . GLU A 1 106 ? -15.238 -2.850 27.756 1.00 89.00 106 GLU A CA 1
ATOM 867 C C . GLU A 1 106 ? -16.094 -2.849 26.478 1.00 89.00 106 GLU A C 1
ATOM 869 O O . GLU A 1 106 ? -15.572 -3.047 25.373 1.00 89.00 106 GLU A O 1
ATOM 874 N N . ASP A 1 107 ? -17.391 -2.554 26.605 1.00 92.06 107 ASP A N 1
ATOM 875 C CA . ASP A 1 107 ? -18.307 -2.446 25.468 1.00 92.06 107 ASP A CA 1
ATOM 876 C C . ASP A 1 107 ? -17.901 -1.297 24.527 1.00 92.06 107 ASP A C 1
ATOM 878 O O . ASP A 1 107 ? -17.840 -1.478 23.304 1.00 92.06 107 ASP A O 1
ATOM 882 N N . ASN A 1 108 ? -17.523 -0.136 25.076 1.00 93.06 108 ASN A N 1
ATOM 883 C CA . ASN A 1 108 ? -17.017 0.991 24.288 1.00 93.06 108 ASN A CA 1
ATOM 884 C C . ASN A 1 108 ? -15.731 0.637 23.526 1.00 93.06 108 ASN A C 1
ATOM 886 O O . ASN A 1 108 ? -15.608 0.968 22.341 1.00 93.06 108 ASN A O 1
ATOM 890 N N . VAL A 1 109 ? -14.789 -0.061 24.170 1.00 93.06 109 VAL A N 1
ATOM 891 C CA . VAL A 1 109 ? -13.559 -0.554 23.530 1.00 93.06 109 VAL A CA 1
ATOM 892 C C . VAL A 1 109 ? -13.898 -1.504 22.383 1.00 93.06 109 VAL A C 1
ATOM 894 O O . VAL A 1 109 ? -13.371 -1.346 21.280 1.00 93.06 109 VAL A O 1
ATOM 897 N N . LYS A 1 110 ? -14.815 -2.457 22.584 1.00 92.06 110 LYS A N 1
ATOM 898 C CA . LYS A 1 110 ? -15.232 -3.409 21.542 1.00 92.06 110 LYS A CA 1
ATOM 899 C C . LYS A 1 110 ? -15.872 -2.713 20.337 1.00 92.06 110 LYS A C 1
ATOM 901 O O . LYS A 1 110 ? -15.533 -3.028 19.189 1.00 92.06 110 LYS A O 1
ATOM 906 N N . ILE A 1 111 ? -16.752 -1.741 20.581 1.00 93.81 111 ILE A N 1
ATOM 907 C CA . ILE A 1 111 ? -17.375 -0.924 19.530 1.00 93.81 111 ILE A CA 1
ATOM 908 C C . ILE A 1 111 ? -16.301 -0.155 18.754 1.00 93.81 111 ILE A C 1
ATOM 910 O O . ILE A 1 111 ? -16.307 -0.158 17.522 1.00 93.81 111 ILE A O 1
ATOM 914 N N . GLN A 1 112 ? -15.340 0.466 19.448 1.00 95.06 112 GLN A N 1
ATOM 915 C CA . GLN A 1 112 ? -14.274 1.216 18.784 1.00 95.06 112 GLN A CA 1
ATOM 916 C C . GLN A 1 112 ? -13.319 0.331 17.987 1.00 95.06 112 GLN A C 1
ATOM 918 O O . GLN A 1 112 ? -13.002 0.681 16.849 1.00 95.06 112 GLN A O 1
ATOM 923 N N . LYS A 1 113 ? -12.911 -0.828 18.517 1.00 93.19 113 LYS A N 1
ATOM 924 C CA . LYS A 1 113 ? -12.120 -1.819 17.768 1.00 93.19 113 LYS A CA 1
ATOM 925 C C . LYS A 1 113 ? -12.806 -2.192 16.457 1.00 93.19 113 LYS A C 1
ATOM 927 O O . LYS A 1 113 ? -12.169 -2.158 15.406 1.00 93.19 113 LYS A O 1
ATOM 932 N N . THR A 1 114 ? -14.104 -2.486 16.520 1.00 92.31 114 THR A N 1
ATOM 933 C CA . THR A 1 114 ? -14.911 -2.866 15.352 1.00 92.31 114 THR A CA 1
ATOM 934 C C . THR A 1 114 ? -14.979 -1.729 14.335 1.00 92.31 114 THR A C 1
ATOM 936 O O . THR A 1 114 ? -14.621 -1.933 13.178 1.00 92.31 114 THR A O 1
ATOM 939 N N . ARG A 1 115 ? -15.309 -0.505 14.771 1.00 95.44 115 ARG A N 1
ATOM 940 C CA . ARG A 1 115 ? -15.384 0.675 13.892 1.00 95.44 115 ARG A CA 1
ATOM 941 C C . ARG A 1 115 ? -14.066 0.942 13.163 1.00 95.44 115 ARG A C 1
ATOM 943 O O . ARG A 1 115 ? -14.059 1.153 11.954 1.00 95.44 115 ARG A O 1
ATOM 950 N N . ILE A 1 116 ? -12.947 0.947 13.891 1.00 94.75 116 ILE A N 1
ATOM 951 C CA . ILE A 1 116 ? -11.625 1.187 13.296 1.00 94.75 116 ILE A CA 1
ATOM 952 C C . ILE A 1 116 ? -11.258 0.061 12.326 1.00 94.75 116 ILE A C 1
ATOM 954 O O . ILE A 1 116 ? -10.717 0.334 11.253 1.00 94.75 116 ILE A O 1
ATOM 958 N N . ARG A 1 117 ? -11.586 -1.194 12.663 1.00 90.31 117 ARG A N 1
ATOM 959 C CA . ARG A 1 117 ? -11.355 -2.341 11.780 1.00 90.31 117 ARG A CA 1
ATOM 960 C C . ARG A 1 117 ? -12.121 -2.209 10.466 1.00 90.31 117 ARG A C 1
ATOM 962 O O . ARG A 1 117 ? -11.524 -2.342 9.402 1.00 90.31 117 ARG A O 1
ATOM 969 N N . GLU A 1 118 ? -13.417 -1.927 10.539 1.00 92.38 118 GLU A N 1
ATOM 970 C CA . GLU A 1 118 ? -14.287 -1.777 9.370 1.00 92.38 118 GLU A CA 1
ATOM 971 C C . GLU A 1 118 ? -13.835 -0.638 8.454 1.00 92.38 118 GLU A C 1
ATOM 973 O O . GLU A 1 118 ? -13.778 -0.817 7.237 1.00 92.38 118 GLU A O 1
ATOM 978 N N . GLU A 1 119 ? -13.437 0.503 9.023 1.00 94.38 119 GLU A N 1
ATOM 979 C CA . GLU A 1 119 ? -12.988 1.654 8.238 1.00 94.38 119 GLU A CA 1
ATOM 980 C C . GLU A 1 119 ? -11.702 1.337 7.454 1.00 94.38 119 GLU A C 1
ATOM 982 O O . GLU A 1 119 ? -11.612 1.605 6.254 1.00 94.38 119 GLU A O 1
ATOM 987 N N . PHE A 1 120 ? -10.715 0.691 8.085 1.00 90.62 120 PHE A N 1
ATOM 988 C CA . PHE A 1 120 ? -9.487 0.302 7.385 1.00 90.62 120 PHE A CA 1
ATOM 989 C C . PHE A 1 120 ? -9.699 -0.834 6.375 1.00 90.62 120 PHE A C 1
ATOM 991 O O . PHE A 1 120 ? -9.076 -0.801 5.312 1.00 90.62 120 PHE A O 1
ATOM 998 N N . LEU A 1 121 ? -10.597 -1.790 6.646 1.00 88.38 121 LEU A N 1
ATOM 999 C CA . LEU A 1 121 ? -10.977 -2.831 5.679 1.00 88.38 121 LEU A CA 1
ATOM 1000 C C . LEU A 1 121 ? -11.688 -2.245 4.454 1.00 88.38 121 LEU A C 1
ATOM 1002 O O . LEU A 1 121 ? -11.456 -2.688 3.328 1.00 88.38 121 LEU A O 1
ATOM 1006 N N . LYS A 1 122 ? -12.527 -1.224 4.653 1.00 92.62 122 LYS A N 1
ATOM 1007 C CA . LYS A 1 122 ? -13.147 -0.472 3.559 1.00 92.62 122 LYS A CA 1
ATOM 1008 C C . LYS A 1 122 ? -12.080 0.174 2.673 1.00 92.62 122 LYS A C 1
ATOM 1010 O O . LYS A 1 122 ? -12.097 -0.042 1.463 1.00 92.62 122 LYS A O 1
ATOM 1015 N N . TYR A 1 123 ? -11.118 0.889 3.259 1.00 91.88 123 TYR A N 1
ATOM 1016 C CA . TYR A 1 123 ? -10.018 1.486 2.493 1.00 91.88 123 TYR A CA 1
ATOM 1017 C C . TYR A 1 123 ? -9.155 0.443 1.785 1.00 91.88 123 TYR A C 1
ATOM 1019 O O . TYR A 1 123 ? -8.710 0.661 0.657 1.00 91.88 123 TYR A O 1
ATOM 1027 N N . GLU A 1 124 ? -8.912 -0.704 2.420 1.00 85.56 124 GLU A N 1
ATOM 1028 C CA . GLU A 1 124 ? -8.190 -1.800 1.787 1.00 85.56 124 GLU A CA 1
ATOM 1029 C C . GLU A 1 124 ? -8.926 -2.282 0.534 1.00 85.56 124 GLU A C 1
ATOM 1031 O O . GLU A 1 124 ? -8.342 -2.287 -0.548 1.00 85.56 124 GLU A O 1
ATOM 1036 N N . LYS A 1 125 ? -10.228 -2.562 0.642 1.00 85.44 125 LYS A N 1
ATOM 1037 C CA . LYS A 1 125 ? -11.064 -2.984 -0.488 1.00 85.44 125 LYS A CA 1
ATOM 1038 C C . LYS A 1 125 ? -11.077 -1.972 -1.640 1.00 85.44 125 LYS A C 1
ATOM 1040 O O . LYS A 1 125 ? -11.097 -2.378 -2.797 1.00 85.44 125 LYS A O 1
ATOM 1045 N N . GLU A 1 126 ? -11.043 -0.674 -1.342 1.00 88.25 126 GLU A N 1
ATOM 1046 C CA . GLU A 1 126 ? -11.063 0.393 -2.354 1.00 88.25 126 GLU A CA 1
ATOM 1047 C C . GLU A 1 126 ? -9.792 0.452 -3.222 1.00 88.25 126 GLU A C 1
ATOM 1049 O O . GLU A 1 126 ? -9.868 0.870 -4.378 1.00 88.25 126 GLU A O 1
ATOM 1054 N N . HIS A 1 127 ? -8.627 0.034 -2.710 1.00 87.56 127 HIS A N 1
ATOM 1055 C CA . HIS A 1 127 ? -7.357 0.170 -3.442 1.00 87.56 127 HIS A CA 1
ATOM 1056 C C . HIS A 1 127 ? -6.623 -1.146 -3.731 1.00 87.56 127 HIS A C 1
ATOM 1058 O O . HIS A 1 127 ? -5.776 -1.176 -4.629 1.00 87.56 127 HIS A O 1
ATOM 1064 N N . LEU A 1 128 ? -6.901 -2.224 -2.991 1.00 86.31 128 LEU A N 1
ATOM 1065 C CA . LEU A 1 128 ? -6.104 -3.452 -3.032 1.00 86.31 128 LEU A CA 1
ATOM 1066 C C . LEU A 1 128 ? -6.127 -4.115 -4.412 1.00 86.31 128 LEU A C 1
ATOM 1068 O O . LEU A 1 128 ? -5.077 -4.522 -4.909 1.00 86.31 128 LEU A O 1
ATOM 1072 N N . ASP A 1 129 ? -7.283 -4.164 -5.073 1.00 87.00 129 ASP A N 1
ATOM 1073 C CA . ASP A 1 129 ? -7.401 -4.762 -6.407 1.00 87.00 129 ASP A CA 1
ATOM 1074 C C . ASP A 1 129 ? -6.613 -3.981 -7.463 1.00 87.00 129 ASP A C 1
ATOM 1076 O O . ASP A 1 129 ? -5.959 -4.578 -8.322 1.00 87.00 129 ASP A O 1
ATOM 1080 N N . LEU A 1 130 ? -6.609 -2.648 -7.374 1.00 91.69 130 LEU A N 1
ATOM 1081 C CA . LEU A 1 130 ? -5.825 -1.780 -8.257 1.00 91.69 130 LEU A CA 1
ATOM 1082 C C . LEU A 1 130 ? -4.327 -1.978 -8.020 1.00 91.69 130 LEU A C 1
ATOM 1084 O O . LEU A 1 130 ? -3.560 -2.138 -8.970 1.00 91.69 130 LEU A O 1
ATOM 1088 N N . TRP A 1 131 ? -3.918 -2.026 -6.751 1.00 87.50 131 TRP A N 1
ATOM 1089 C CA . TRP A 1 131 ? -2.537 -2.283 -6.355 1.00 87.50 131 TRP A CA 1
ATOM 1090 C C . TRP A 1 131 ? -2.052 -3.654 -6.846 1.00 87.50 131 TRP A C 1
ATOM 1092 O O . TRP A 1 131 ? -0.992 -3.758 -7.462 1.00 87.50 131 TRP A O 1
ATOM 1102 N N . ASN A 1 132 ? -2.851 -4.702 -6.651 1.00 85.31 132 ASN A N 1
ATOM 1103 C CA . ASN A 1 132 ? -2.538 -6.056 -7.102 1.00 85.31 132 ASN A CA 1
ATOM 1104 C C . ASN A 1 132 ? -2.511 -6.165 -8.627 1.00 85.31 132 ASN A C 1
ATOM 1106 O O . ASN A 1 132 ? -1.638 -6.829 -9.181 1.00 85.31 132 ASN A O 1
ATOM 1110 N N . SER A 1 133 ? -3.430 -5.497 -9.324 1.00 89.38 133 SER A N 1
ATOM 1111 C CA . SER A 1 133 ? -3.460 -5.488 -10.789 1.00 89.38 133 SER A CA 1
ATOM 1112 C C . SER A 1 133 ? -2.239 -4.782 -11.376 1.00 89.38 133 SER A C 1
ATOM 1114 O O . SER A 1 133 ? -1.628 -5.303 -12.309 1.00 89.38 133 SER A O 1
ATOM 1116 N N . MET A 1 134 ? -1.815 -3.667 -10.770 1.00 89.00 134 MET A N 1
ATOM 1117 C CA . MET A 1 134 ? -0.552 -2.998 -11.090 1.00 89.00 134 MET A CA 1
ATOM 1118 C C . MET A 1 134 ? 0.630 -3.963 -10.935 1.00 89.00 134 MET A C 1
ATOM 1120 O O . MET A 1 134 ? 1.396 -4.142 -11.879 1.00 89.00 134 MET A O 1
ATOM 1124 N N . ILE A 1 135 ? 0.749 -4.645 -9.790 1.00 81.44 135 ILE A N 1
ATOM 1125 C CA . ILE A 1 135 ? 1.820 -5.628 -9.550 1.00 81.44 135 ILE A CA 1
ATOM 1126 C C . ILE A 1 135 ? 1.796 -6.744 -10.590 1.00 81.44 135 ILE A C 1
ATOM 1128 O O . ILE A 1 135 ? 2.831 -7.078 -11.162 1.00 81.44 135 ILE A O 1
ATOM 1132 N N . ASN A 1 136 ? 0.625 -7.322 -10.847 1.00 81.56 136 ASN A N 1
ATOM 1133 C CA . ASN A 1 136 ? 0.470 -8.428 -11.786 1.00 81.56 136 ASN A CA 1
ATOM 1134 C C . ASN A 1 136 ? 0.864 -8.016 -13.212 1.00 81.56 136 ASN A C 1
ATOM 1136 O O . ASN A 1 136 ? 1.475 -8.803 -13.936 1.00 81.56 136 ASN A O 1
ATOM 1140 N N . ALA A 1 137 ? 0.537 -6.791 -13.625 1.00 81.44 137 ALA A N 1
ATOM 1141 C CA . ALA A 1 137 ? 0.945 -6.247 -14.916 1.00 81.44 137 ALA A CA 1
ATOM 1142 C C . ALA A 1 137 ? 2.464 -6.031 -14.984 1.00 81.44 137 ALA A C 1
ATOM 1144 O O . ALA A 1 137 ? 3.105 -6.453 -15.949 1.00 81.44 137 ALA A O 1
ATOM 1145 N N . MET A 1 138 ? 3.066 -5.486 -13.920 1.00 78.56 138 MET A N 1
ATOM 1146 C CA . MET A 1 138 ? 4.521 -5.362 -13.813 1.00 78.56 138 MET A CA 1
ATOM 1147 C C . MET A 1 138 ? 5.202 -6.727 -13.892 1.00 78.56 138 MET A C 1
ATOM 1149 O O . MET A 1 138 ? 6.104 -6.906 -14.698 1.00 78.56 138 MET A O 1
ATOM 1153 N N . GLN A 1 139 ? 4.722 -7.733 -13.162 1.00 75.12 139 GLN A N 1
ATOM 1154 C CA . GLN A 1 139 ? 5.259 -9.094 -13.244 1.00 75.12 139 GLN A CA 1
ATOM 1155 C C . GLN A 1 139 ? 5.208 -9.648 -14.667 1.00 75.12 139 GLN A C 1
ATOM 1157 O O . GLN A 1 139 ? 6.126 -10.343 -15.085 1.00 75.12 139 GLN A O 1
ATOM 1162 N N . LYS A 1 140 ? 4.168 -9.298 -15.432 1.00 79.44 140 LYS A N 1
ATOM 1163 C CA . LYS A 1 140 ? 4.017 -9.671 -16.843 1.00 79.44 140 LYS A CA 1
ATOM 1164 C C . LYS A 1 140 ? 4.853 -8.822 -17.808 1.00 79.44 140 LYS A C 1
ATOM 1166 O O . LYS A 1 140 ? 4.803 -9.053 -19.015 1.00 79.44 140 LYS A O 1
ATOM 1171 N N . SER A 1 141 ? 5.634 -7.867 -17.301 1.00 77.31 141 SER A N 1
ATOM 1172 C CA . SER A 1 141 ? 6.323 -6.837 -18.090 1.00 77.31 141 SER A CA 1
ATOM 1173 C C . SER A 1 141 ? 5.393 -6.052 -19.017 1.00 77.31 141 SER A C 1
ATOM 1175 O O . SER A 1 141 ? 5.829 -5.507 -20.029 1.00 77.31 141 SER A O 1
ATOM 1177 N N . ASP A 1 142 ? 4.113 -5.979 -18.654 1.00 84.62 142 ASP A N 1
ATOM 1178 C CA . ASP A 1 142 ? 3.113 -5.176 -19.336 1.00 84.62 142 ASP A CA 1
ATOM 1179 C C . ASP A 1 142 ? 3.093 -3.781 -18.712 1.00 84.62 142 ASP A C 1
ATOM 1181 O O . ASP A 1 142 ? 2.341 -3.483 -17.782 1.00 84.62 142 ASP A O 1
ATOM 1185 N N . VAL A 1 143 ? 4.005 -2.938 -19.194 1.00 82.38 143 VAL A N 1
ATOM 1186 C CA . VAL A 1 143 ? 4.214 -1.595 -18.649 1.00 82.38 143 VAL A CA 1
ATOM 1187 C C . VAL A 1 143 ? 3.010 -0.686 -18.886 1.00 82.38 143 VAL A C 1
ATOM 1189 O O . VAL A 1 143 ? 2.711 0.136 -18.027 1.00 82.38 143 VAL A O 1
ATOM 1192 N N . TYR A 1 144 ? 2.305 -0.832 -20.010 1.00 87.38 144 TYR A N 1
ATOM 1193 C CA . TYR A 1 144 ? 1.145 0.007 -20.323 1.00 87.38 144 TYR A CA 1
ATOM 1194 C C . TYR A 1 144 ? -0.006 -0.276 -19.357 1.00 87.38 144 TYR A C 1
ATOM 1196 O O . TYR A 1 144 ? -0.526 0.645 -18.729 1.00 87.38 144 TYR A O 1
ATOM 1204 N N . THR A 1 145 ? -0.327 -1.553 -19.148 1.00 91.62 145 THR A N 1
ATOM 1205 C CA . THR A 1 145 ? -1.342 -1.953 -18.168 1.00 91.62 145 THR A CA 1
ATOM 1206 C C . THR A 1 145 ? -0.904 -1.607 -16.739 1.00 91.62 145 THR A C 1
ATOM 1208 O O . THR A 1 145 ? -1.710 -1.153 -15.927 1.00 91.62 145 THR A O 1
ATOM 1211 N N . ALA A 1 146 ? 0.386 -1.762 -16.414 1.00 89.31 146 ALA A N 1
ATOM 1212 C CA . ALA A 1 146 ? 0.918 -1.364 -15.112 1.00 89.31 146 ALA A CA 1
ATOM 1213 C C . ALA A 1 146 ? 0.790 0.147 -14.866 1.00 89.31 146 ALA A C 1
ATOM 1215 O O . ALA A 1 146 ? 0.448 0.546 -13.754 1.00 89.31 146 ALA A O 1
ATOM 1216 N N . TYR A 1 147 ? 1.026 0.973 -15.889 1.00 92.75 147 TYR A N 1
ATOM 1217 C CA . TYR A 1 147 ? 0.838 2.421 -15.833 1.00 92.75 147 TYR A CA 1
ATOM 1218 C C . TYR A 1 147 ? -0.614 2.783 -15.535 1.00 92.75 147 TYR A C 1
ATOM 1220 O O . TYR A 1 147 ? -0.881 3.540 -14.603 1.00 92.75 147 TYR A O 1
ATOM 1228 N N . GLU A 1 148 ? -1.552 2.203 -16.286 1.00 95.19 148 GLU A N 1
ATOM 1229 C CA . GLU A 1 148 ? -2.981 2.472 -16.131 1.00 95.19 148 GLU A CA 1
ATOM 1230 C C . GLU A 1 148 ? -3.466 2.137 -14.711 1.00 95.19 148 GLU A C 1
ATOM 1232 O O . GLU A 1 148 ? -4.139 2.941 -14.059 1.00 95.19 148 GLU A O 1
ATOM 1237 N N . TYR A 1 149 ? -3.082 0.970 -14.185 1.00 95.94 149 TYR A N 1
ATOM 1238 C CA . TYR A 1 149 ? -3.423 0.602 -12.812 1.00 95.94 149 TYR A CA 1
ATOM 1239 C C . TYR A 1 149 ? -2.689 1.444 -11.767 1.00 95.94 149 TYR A C 1
ATOM 1241 O O . TYR A 1 149 ? -3.270 1.729 -10.720 1.00 95.94 149 TYR A O 1
ATOM 1249 N N . ALA A 1 150 ? -1.455 1.881 -12.030 1.00 94.00 150 ALA A N 1
ATOM 1250 C CA . ALA A 1 150 ? -0.735 2.790 -11.143 1.00 94.00 150 ALA A CA 1
ATOM 1251 C C . ALA A 1 150 ? -1.437 4.155 -11.045 1.00 94.00 150 ALA A C 1
ATOM 1253 O O . ALA A 1 150 ? -1.609 4.671 -9.942 1.00 94.00 150 ALA A O 1
ATOM 1254 N N . GLU A 1 151 ? -1.920 4.721 -12.153 1.00 96.19 151 GLU A N 1
ATOM 1255 C CA . GLU A 1 151 ? -2.708 5.960 -12.128 1.00 96.19 151 GLU A CA 1
ATOM 1256 C C . GLU A 1 151 ? -4.004 5.802 -11.327 1.00 96.19 151 GLU A C 1
ATOM 1258 O O . GLU A 1 151 ? -4.284 6.596 -10.424 1.00 96.19 151 GLU A O 1
ATOM 1263 N N . LYS A 1 152 ? -4.768 4.737 -11.599 1.00 95.94 152 LYS A N 1
ATOM 1264 C CA . LYS A 1 152 ? -6.006 4.434 -10.865 1.00 95.94 152 LYS A CA 1
ATOM 1265 C C . LYS A 1 152 ? -5.739 4.251 -9.370 1.00 95.94 152 LYS A C 1
ATOM 1267 O O . LYS A 1 152 ? -6.439 4.829 -8.541 1.00 95.94 152 LYS A O 1
ATOM 1272 N N . SER A 1 153 ? -4.694 3.497 -9.027 1.00 94.31 153 SER A N 1
ATOM 1273 C CA . SER A 1 153 ? -4.256 3.260 -7.649 1.00 94.31 153 SER A CA 1
ATOM 1274 C C . SER A 1 153 ? -3.888 4.567 -6.942 1.00 94.31 153 SER A C 1
ATOM 1276 O O . SER A 1 153 ? -4.342 4.815 -5.826 1.00 94.31 153 SER A O 1
ATOM 1278 N N . LYS A 1 154 ? -3.144 5.464 -7.605 1.00 94.94 154 LYS A N 1
ATOM 1279 C CA . LYS A 1 154 ? -2.784 6.782 -7.060 1.00 94.94 154 LYS A CA 1
ATOM 1280 C C . LYS A 1 154 ? -4.015 7.610 -6.688 1.00 94.94 154 LYS A C 1
ATOM 1282 O O . LYS A 1 154 ? -4.007 8.241 -5.631 1.00 94.94 154 LYS A O 1
ATOM 1287 N N . ASN A 1 155 ? -5.042 7.610 -7.538 1.00 94.94 155 ASN A N 1
ATOM 1288 C CA . ASN A 1 155 ? -6.279 8.353 -7.297 1.00 94.94 155 ASN A CA 1
ATOM 1289 C C . ASN A 1 155 ? -7.084 7.743 -6.143 1.00 94.94 155 ASN A C 1
ATOM 1291 O O . ASN A 1 155 ? -7.479 8.469 -5.235 1.00 94.94 155 ASN A O 1
ATOM 1295 N N . ALA A 1 156 ? -7.241 6.416 -6.110 1.00 95.25 156 ALA A N 1
ATOM 1296 C CA . ALA A 1 156 ? -7.908 5.730 -5.000 1.00 95.25 156 ALA A CA 1
ATOM 1297 C C . ALA A 1 156 ? -7.206 6.000 -3.655 1.00 95.25 156 ALA A C 1
ATOM 1299 O O . ALA A 1 156 ? -7.840 6.390 -2.677 1.00 95.25 156 ALA A O 1
ATOM 1300 N N . ILE A 1 157 ? -5.873 5.887 -3.618 1.00 94.81 157 ILE A N 1
ATOM 1301 C CA . ILE A 1 157 ? -5.071 6.180 -2.421 1.00 94.81 157 ILE A CA 1
ATOM 1302 C C . ILE A 1 157 ? -5.207 7.651 -2.000 1.00 94.81 157 ILE A C 1
ATOM 1304 O O . ILE A 1 157 ? -5.221 7.950 -0.805 1.00 94.81 157 ILE A O 1
ATOM 1308 N N . PHE A 1 158 ? -5.301 8.582 -2.954 1.00 94.00 158 PHE A N 1
ATOM 1309 C CA . PHE A 1 158 ? -5.500 9.997 -2.648 1.00 94.00 158 PHE A CA 1
ATOM 1310 C C . PHE A 1 158 ? -6.836 10.251 -1.936 1.00 94.00 158 PHE A C 1
ATOM 1312 O O . PHE A 1 158 ? -6.843 10.951 -0.919 1.00 94.00 158 PHE A O 1
ATOM 1319 N N . GLU A 1 159 ? -7.927 9.647 -2.412 1.00 94.88 159 GLU A N 1
ATOM 1320 C CA . GLU A 1 159 ? -9.244 9.749 -1.771 1.00 94.88 159 GLU A CA 1
ATOM 1321 C C . GLU A 1 159 ? -9.253 9.097 -0.383 1.00 94.88 159 GLU A C 1
ATOM 1323 O O . GLU A 1 159 ? -9.693 9.712 0.589 1.00 94.88 159 GLU A O 1
ATOM 1328 N N . ILE A 1 160 ? -8.648 7.914 -0.236 1.00 95.00 160 ILE A N 1
ATOM 1329 C CA . ILE A 1 160 ? -8.473 7.269 1.075 1.00 95.00 160 ILE A CA 1
ATOM 1330 C C . ILE A 1 160 ? -7.722 8.191 2.039 1.00 95.00 160 ILE A C 1
ATOM 1332 O O . ILE A 1 160 ? -8.139 8.385 3.178 1.00 95.00 160 ILE A O 1
ATOM 1336 N N . ARG A 1 161 ? -6.624 8.815 1.597 1.00 94.56 161 ARG A N 1
ATOM 1337 C CA . ARG A 1 161 ? -5.840 9.732 2.438 1.00 94.56 161 ARG A CA 1
ATOM 1338 C C . ARG A 1 161 ? -6.643 10.967 2.846 1.00 94.56 161 ARG A C 1
ATOM 1340 O O . ARG A 1 161 ? -6.437 11.499 3.938 1.00 94.56 161 ARG A O 1
ATOM 1347 N N . ARG A 1 162 ? -7.534 11.446 1.975 1.00 93.69 162 ARG A N 1
ATOM 1348 C CA . ARG A 1 162 ? -8.466 12.528 2.300 1.00 93.69 162 ARG A CA 1
ATOM 1349 C C . ARG A 1 162 ? -9.418 12.088 3.412 1.00 93.69 162 ARG A C 1
ATOM 1351 O O . ARG A 1 162 ? -9.484 12.797 4.409 1.00 93.69 162 ARG A O 1
ATOM 1358 N N . ASN A 1 163 ? -10.039 10.918 3.288 1.00 93.12 163 ASN A N 1
ATOM 1359 C CA . ASN A 1 163 ? -10.958 10.368 4.293 1.00 93.12 163 ASN A CA 1
ATOM 1360 C C . ASN A 1 163 ? -10.254 10.092 5.632 1.00 93.12 163 ASN A C 1
ATOM 1362 O O . ASN A 1 163 ? -10.745 10.461 6.697 1.00 93.12 163 ASN A O 1
ATOM 1366 N N . LEU A 1 164 ? -9.037 9.544 5.583 1.00 93.69 164 LEU A N 1
ATOM 1367 C CA . LEU A 1 164 ? -8.227 9.266 6.767 1.00 93.69 164 LEU A CA 1
ATOM 1368 C C . LEU A 1 164 ? -7.906 10.513 7.586 1.00 93.69 164 LEU A C 1
ATOM 1370 O O . LEU A 1 164 ? -7.693 10.391 8.788 1.00 93.69 164 LEU A O 1
ATOM 1374 N N . ARG A 1 165 ? -7.848 11.705 6.978 1.00 90.81 165 ARG A N 1
ATOM 1375 C CA . ARG A 1 165 ? -7.543 12.958 7.688 1.00 90.81 165 ARG A CA 1
ATOM 1376 C C . ARG A 1 165 ? -8.494 13.201 8.855 1.00 90.81 165 ARG A C 1
ATOM 1378 O O . ARG A 1 165 ? -8.044 13.646 9.911 1.00 90.81 165 ARG A O 1
ATOM 1385 N N . ASP A 1 166 ? -9.758 12.850 8.657 1.00 91.44 166 ASP A N 1
ATOM 1386 C CA . ASP A 1 166 ? -10.837 13.093 9.607 1.00 91.44 166 ASP A CA 1
ATOM 1387 C C . ASP A 1 166 ? -11.058 11.906 10.556 1.00 91.44 166 ASP A C 1
ATOM 1389 O O . ASP A 1 166 ? -11.722 12.052 11.583 1.00 91.44 166 ASP A O 1
ATOM 1393 N N . LEU A 1 167 ? -10.441 10.751 10.272 1.00 94.62 167 LEU A N 1
ATOM 1394 C CA . LEU A 1 167 ? -10.465 9.592 11.158 1.00 94.62 167 LEU A CA 1
ATOM 1395 C C . LEU A 1 167 ? -9.700 9.887 12.458 1.00 94.62 167 LEU A C 1
ATOM 1397 O O . LEU A 1 167 ? -8.524 10.284 12.443 1.00 94.62 167 LEU A O 1
ATOM 1401 N N . LYS A 1 168 ? -10.390 9.660 13.579 1.00 95.06 168 LYS A N 1
ATOM 1402 C CA . LYS A 1 168 ? -9.924 9.839 14.962 1.00 95.06 168 LYS A CA 1
ATOM 1403 C C . LYS A 1 168 ? -10.422 8.695 15.831 1.00 95.06 168 LYS A C 1
ATOM 1405 O O . LYS A 1 168 ? -11.463 8.106 15.518 1.00 95.06 168 LYS A O 1
ATOM 1410 N N . CYS A 1 169 ? -9.727 8.416 16.927 1.00 95.50 169 CYS A N 1
ATOM 1411 C CA . CYS A 1 169 ? -10.236 7.498 17.928 1.00 95.50 169 CYS A CA 1
ATOM 1412 C C . CYS A 1 169 ? -11.288 8.192 18.799 1.00 95.50 169 CYS A C 1
ATOM 1414 O O . CYS A 1 169 ? -11.114 9.344 19.200 1.00 95.50 169 CYS A O 1
ATOM 1416 N N . ASN A 1 170 ? -12.389 7.503 19.105 1.00 95.06 170 ASN A N 1
ATOM 1417 C CA . ASN A 1 170 ? -13.332 8.022 20.092 1.00 95.06 170 ASN A CA 1
ATOM 1418 C C . ASN A 1 170 ? -12.857 7.608 21.483 1.00 95.06 170 ASN A C 1
ATOM 1420 O O . ASN A 1 170 ? -12.294 6.529 21.640 1.00 95.06 170 ASN A O 1
ATOM 1424 N N . LYS A 1 171 ? -13.131 8.445 22.485 1.00 94.88 171 LYS A N 1
ATOM 1425 C CA . LYS A 1 171 ? -12.815 8.132 23.878 1.00 94.88 171 LYS A CA 1
ATOM 1426 C C . LYS A 1 171 ? -13.661 6.969 24.376 1.00 94.88 171 LYS A C 1
ATOM 1428 O O . LYS A 1 171 ? -14.884 7.019 24.268 1.00 94.88 171 LYS A O 1
ATOM 1433 N N . THR A 1 172 ? -13.002 5.951 24.918 1.00 94.12 172 THR A N 1
ATOM 1434 C CA . THR A 1 172 ? -13.655 4.742 25.447 1.00 94.12 172 THR A CA 1
ATOM 1435 C C . THR A 1 172 ? -13.732 4.713 26.969 1.00 94.12 172 THR A C 1
ATOM 1437 O O . THR A 1 172 ? -14.561 3.996 27.523 1.00 94.12 172 THR A O 1
ATOM 1440 N N . GLY A 1 173 ? -12.892 5.510 27.637 1.00 91.56 173 GLY A N 1
ATOM 1441 C CA . GLY A 1 173 ? -12.656 5.434 29.081 1.00 91.56 173 GLY A CA 1
ATOM 1442 C C . GLY A 1 173 ? -11.425 4.595 29.439 1.00 91.56 173 GLY A C 1
ATOM 1443 O O . GLY A 1 173 ? -10.880 4.767 30.525 1.00 91.56 173 GLY A O 1
ATOM 1444 N N . ASP A 1 174 ? -10.927 3.779 28.506 1.00 92.81 174 ASP A N 1
ATOM 1445 C CA . ASP A 1 174 ? -9.636 3.099 28.605 1.00 92.81 174 ASP A CA 1
ATOM 1446 C C . ASP A 1 174 ? -8.549 3.973 27.960 1.00 92.81 174 ASP A C 1
ATOM 1448 O O . ASP A 1 174 ? -8.452 4.113 26.737 1.00 92.81 174 ASP A O 1
ATOM 1452 N N . SER A 1 175 ? -7.730 4.605 28.802 1.00 93.19 175 SER A N 1
ATOM 1453 C CA . SER A 1 175 ? -6.693 5.539 28.357 1.00 93.19 175 SER A CA 1
ATOM 1454 C C . SER A 1 175 ? -5.569 4.867 27.564 1.00 93.19 175 SER A C 1
ATOM 1456 O O . SER A 1 175 ? -4.987 5.511 26.685 1.00 93.19 175 SER A O 1
ATOM 1458 N N . GLU A 1 176 ? -5.278 3.593 27.836 1.00 92.75 176 GLU A N 1
ATOM 1459 C CA . GLU A 1 176 ? -4.253 2.834 27.124 1.00 92.75 176 GLU A CA 1
ATOM 1460 C C . GLU A 1 176 ? -4.766 2.441 25.738 1.00 92.75 176 GLU A C 1
ATOM 1462 O O . GLU A 1 176 ? -4.092 2.695 24.735 1.00 92.75 176 GLU A O 1
ATOM 1467 N N . PHE A 1 177 ? -5.996 1.923 25.652 1.00 93.62 177 PHE A N 1
ATOM 1468 C CA . PHE A 1 177 ? -6.634 1.641 24.368 1.00 93.62 177 PHE A CA 1
ATOM 1469 C C . PHE A 1 177 ? -6.751 2.901 23.503 1.00 93.62 177 PHE A C 1
ATOM 1471 O O . PHE A 1 177 ? -6.347 2.891 22.337 1.00 93.62 177 PHE A O 1
ATOM 1478 N N . ASP A 1 178 ? -7.257 4.002 24.068 1.00 95.88 178 ASP A N 1
ATOM 1479 C CA . ASP A 1 178 ? -7.441 5.263 23.346 1.00 95.88 178 ASP A CA 1
ATOM 1480 C C . ASP A 1 178 ? -6.114 5.760 22.744 1.00 95.88 178 ASP A C 1
ATOM 1482 O O . ASP A 1 178 ? -6.074 6.231 21.603 1.00 95.88 178 ASP A O 1
ATOM 1486 N N . LYS A 1 179 ? -5.007 5.624 23.486 1.00 95.44 179 LYS A N 1
ATOM 1487 C CA . LYS A 1 179 ? -3.663 5.974 23.012 1.00 95.44 179 LYS A CA 1
ATOM 1488 C C . LYS A 1 179 ? -3.205 5.058 21.875 1.00 95.44 179 LYS A C 1
ATOM 1490 O O . LYS A 1 179 ? -2.781 5.553 20.829 1.00 95.44 179 LYS A O 1
ATOM 1495 N N . GLN A 1 180 ? -3.307 3.739 22.045 1.00 93.69 180 GLN A N 1
ATOM 1496 C CA . GLN A 1 180 ? -2.905 2.768 21.019 1.00 93.69 180 GLN A CA 1
ATOM 1497 C C . GLN A 1 180 ? -3.717 2.917 19.725 1.00 93.69 180 GLN A C 1
ATOM 1499 O O . GLN A 1 180 ? -3.192 2.747 18.619 1.00 93.69 180 GLN A O 1
ATOM 1504 N N . CYS A 1 181 ? -4.992 3.267 19.851 1.00 96.12 181 CYS A N 1
ATOM 1505 C CA . CYS A 1 181 ? -5.891 3.538 18.743 1.00 96.12 181 CYS A CA 1
ATOM 1506 C C . CYS A 1 181 ? -5.450 4.772 17.933 1.00 96.12 181 CYS A C 1
ATOM 1508 O O . CYS A 1 181 ? -5.309 4.683 16.711 1.00 96.12 181 CYS A O 1
ATOM 1510 N N . GLU A 1 182 ? -5.136 5.893 18.592 1.00 97.31 182 GLU A N 1
ATOM 1511 C CA . GLU A 1 182 ? -4.607 7.098 17.928 1.00 97.31 182 GLU A CA 1
ATOM 1512 C C . GLU A 1 182 ? -3.248 6.855 17.248 1.00 97.31 182 GLU A C 1
ATOM 1514 O O . GLU A 1 182 ? -3.018 7.284 16.108 1.00 97.31 182 GLU A O 1
ATOM 1519 N N . GLU A 1 183 ? -2.352 6.112 17.904 1.00 95.75 183 GLU A N 1
ATOM 1520 C CA . GLU A 1 183 ? -1.079 5.692 17.308 1.00 95.75 183 GLU A CA 1
ATOM 1521 C C . GLU A 1 183 ? -1.303 4.852 16.042 1.00 95.75 183 GLU A C 1
ATOM 1523 O O . GLU A 1 183 ? -0.678 5.096 15.008 1.00 95.75 183 GLU A O 1
ATOM 1528 N N . THR A 1 184 ? -2.231 3.894 16.090 1.00 93.62 184 THR A N 1
ATOM 1529 C CA . THR A 1 184 ? -2.551 3.010 14.959 1.00 93.62 184 THR A CA 1
ATOM 1530 C C . THR A 1 184 ? -3.132 3.787 13.778 1.00 93.62 184 THR A C 1
ATOM 1532 O O . THR A 1 184 ? -2.709 3.580 12.638 1.00 93.62 184 THR A O 1
ATOM 1535 N N . ILE A 1 185 ? -4.043 4.733 14.030 1.00 96.94 185 ILE A N 1
ATOM 1536 C CA . ILE A 1 185 ? -4.590 5.618 12.988 1.00 96.94 185 ILE A CA 1
ATOM 1537 C C . ILE A 1 185 ? -3.469 6.450 12.348 1.00 96.94 185 ILE A C 1
ATOM 1539 O O . ILE A 1 185 ? -3.424 6.602 11.125 1.00 96.94 185 ILE A O 1
ATOM 1543 N N . THR A 1 186 ? -2.535 6.962 13.154 1.00 97.06 186 THR A N 1
ATOM 1544 C CA . THR A 1 186 ? -1.375 7.730 12.672 1.00 97.06 186 THR A CA 1
ATOM 1545 C C . THR A 1 186 ? -0.458 6.883 11.789 1.00 97.06 186 THR A C 1
ATOM 1547 O O . THR A 1 186 ? -0.047 7.328 10.714 1.00 97.06 186 THR A O 1
ATOM 1550 N N . LEU A 1 187 ? -0.185 5.638 12.185 1.00 93.44 187 LEU A N 1
ATOM 1551 C CA . LEU A 1 187 ? 0.567 4.692 11.361 1.00 93.44 187 LEU A CA 1
ATOM 1552 C C . LEU A 1 187 ? -0.144 4.410 10.032 1.00 93.44 187 LEU A C 1
ATOM 1554 O O . LEU A 1 187 ? 0.503 4.449 8.987 1.00 93.44 187 LEU A O 1
ATOM 1558 N N . GLY A 1 188 ? -1.468 4.229 10.045 1.00 94.31 188 GLY A N 1
ATOM 1559 C CA . GLY A 1 188 ? -2.267 4.060 8.829 1.00 94.31 188 GLY A CA 1
ATOM 1560 C C . GLY A 1 188 ? -2.159 5.260 7.883 1.00 94.31 188 GLY A C 1
ATOM 1561 O O . GLY A 1 188 ? -1.870 5.095 6.696 1.00 94.31 188 GLY A O 1
ATOM 1562 N N . LYS A 1 189 ? -2.290 6.488 8.407 1.00 96.38 189 LYS A N 1
ATOM 1563 C CA . LYS A 1 189 ? -2.098 7.741 7.644 1.00 96.38 189 LYS A CA 1
ATOM 1564 C C . LYS A 1 189 ? -0.719 7.802 6.978 1.00 96.38 189 LYS A C 1
ATOM 1566 O O . LYS A 1 189 ? -0.610 8.154 5.797 1.00 96.38 189 LYS A O 1
ATOM 1571 N N . ASN A 1 190 ? 0.330 7.439 7.714 1.00 95.50 190 ASN A N 1
ATOM 1572 C CA . ASN A 1 190 ? 1.697 7.418 7.200 1.00 95.50 190 ASN A CA 1
ATOM 1573 C C . ASN A 1 190 ? 1.882 6.344 6.122 1.00 95.50 190 ASN A C 1
ATOM 1575 O O . ASN A 1 190 ? 2.485 6.617 5.085 1.00 95.50 190 ASN A O 1
ATOM 1579 N N . ALA A 1 191 ? 1.312 5.156 6.320 1.00 91.94 191 ALA A N 1
ATOM 1580 C CA . ALA A 1 191 ? 1.430 4.051 5.380 1.00 91.94 191 ALA A CA 1
ATOM 1581 C C . ALA A 1 191 ? 0.726 4.342 4.044 1.00 91.94 191 ALA A C 1
ATOM 1583 O O . ALA A 1 191 ? 1.318 4.146 2.982 1.00 91.94 191 ALA A O 1
ATOM 158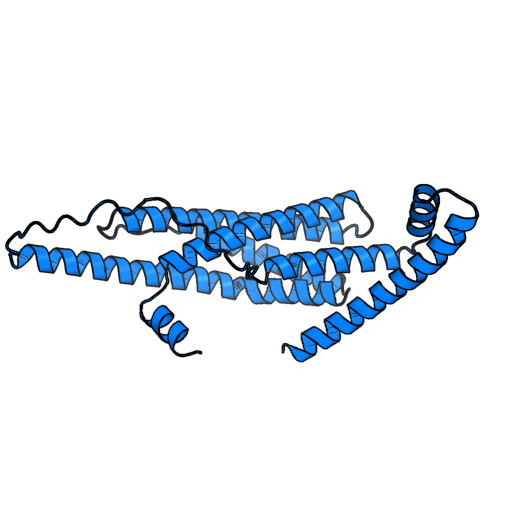4 N N . TYR A 1 192 ? -0.483 4.916 4.067 1.00 94.00 192 TYR A N 1
ATOM 1585 C CA . TYR A 1 192 ? -1.159 5.367 2.842 1.00 94.00 192 TYR A CA 1
ATOM 1586 C C . TYR A 1 192 ? -0.434 6.534 2.156 1.00 94.00 192 TYR A C 1
ATOM 1588 O O . TYR A 1 192 ? -0.384 6.594 0.927 1.00 94.00 192 TYR A O 1
ATOM 1596 N N . SER A 1 193 ? 0.193 7.430 2.923 1.00 94.94 193 SER A N 1
ATOM 1597 C CA . SER A 1 193 ? 1.033 8.494 2.353 1.00 94.94 193 SER A CA 1
ATOM 1598 C C . SER A 1 193 ? 2.270 7.922 1.649 1.00 94.94 193 SER A C 1
ATOM 1600 O O . SER A 1 193 ? 2.582 8.328 0.529 1.00 94.94 193 SER A O 1
ATOM 1602 N N . ALA A 1 194 ? 2.930 6.927 2.251 1.00 92.56 194 ALA A N 1
ATOM 1603 C CA . ALA A 1 194 ? 4.066 6.235 1.648 1.00 92.56 194 ALA A CA 1
ATOM 1604 C C . ALA A 1 194 ? 3.661 5.443 0.390 1.00 92.56 194 ALA A C 1
ATOM 1606 O O . ALA A 1 194 ? 4.372 5.496 -0.614 1.00 92.56 194 ALA A O 1
ATOM 1607 N N . LYS A 1 195 ? 2.484 4.793 0.387 1.00 91.31 195 LYS A N 1
ATOM 1608 C CA . LYS A 1 195 ? 1.910 4.171 -0.823 1.00 91.31 195 LYS A CA 1
ATOM 1609 C C . LYS A 1 195 ? 1.726 5.182 -1.950 1.00 91.31 195 LYS A C 1
ATOM 1611 O O . LYS A 1 195 ? 2.104 4.908 -3.089 1.00 91.31 195 LYS A O 1
ATOM 1616 N N . GLN A 1 196 ? 1.179 6.358 -1.643 1.00 93.81 196 GLN A N 1
ATOM 1617 C CA . GLN A 1 196 ? 0.972 7.409 -2.639 1.00 93.81 196 GLN A CA 1
ATOM 1618 C C . GLN A 1 196 ? 2.298 7.891 -3.244 1.00 93.81 196 GLN A C 1
ATOM 1620 O O . GLN A 1 196 ? 2.404 8.067 -4.462 1.00 93.81 196 GLN A O 1
ATOM 1625 N N . GLU A 1 197 ? 3.316 8.097 -2.403 1.00 94.62 197 GLU A N 1
ATOM 1626 C CA . GLU A 1 197 ? 4.656 8.470 -2.852 1.00 94.62 197 GLU A CA 1
ATOM 1627 C C . GLU A 1 197 ? 5.253 7.389 -3.758 1.00 94.62 197 GLU A C 1
ATOM 1629 O O . GLU A 1 197 ? 5.740 7.707 -4.846 1.00 94.62 197 GLU A O 1
ATOM 1634 N N . ALA A 1 198 ? 5.152 6.121 -3.357 1.00 92.06 198 ALA A N 1
ATOM 1635 C CA . ALA A 1 198 ? 5.693 5.005 -4.117 1.00 92.06 198 ALA A CA 1
ATOM 1636 C C . ALA A 1 198 ? 5.079 4.896 -5.517 1.00 92.06 198 ALA A C 1
ATOM 1638 O O . ALA A 1 198 ? 5.804 4.808 -6.507 1.00 92.06 198 ALA A O 1
ATOM 1639 N N . VAL A 1 199 ? 3.753 5.003 -5.625 1.00 94.56 199 VAL A N 1
ATOM 1640 C CA . VAL A 1 199 ? 3.061 4.998 -6.924 1.00 94.56 199 VAL A CA 1
ATOM 1641 C C . VAL A 1 199 ? 3.443 6.220 -7.760 1.00 94.56 199 VAL A C 1
ATOM 1643 O O . VAL A 1 199 ? 3.659 6.106 -8.963 1.00 94.56 199 VAL A O 1
ATOM 1646 N N . SER A 1 200 ? 3.602 7.391 -7.139 1.00 95.75 200 SER A N 1
ATOM 1647 C CA . SER A 1 200 ? 4.056 8.605 -7.830 1.00 95.75 200 SER A CA 1
ATOM 1648 C C . SER A 1 200 ? 5.466 8.452 -8.415 1.00 95.75 20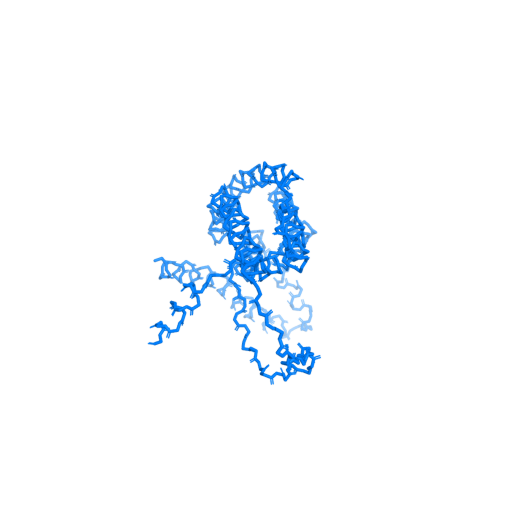0 SER A C 1
ATOM 1650 O O . SER A 1 200 ? 5.719 8.853 -9.553 1.00 95.75 200 SER A O 1
ATOM 1652 N N . LYS A 1 201 ? 6.396 7.845 -7.668 1.00 94.38 201 LYS A N 1
ATOM 1653 C CA . LYS A 1 201 ? 7.749 7.547 -8.157 1.00 94.38 201 LYS A CA 1
ATOM 1654 C C . LYS A 1 201 ? 7.745 6.462 -9.230 1.00 94.38 201 LYS A C 1
ATOM 1656 O O . LYS A 1 201 ? 8.508 6.570 -10.189 1.00 94.38 201 LYS A O 1
ATOM 1661 N N . LEU A 1 202 ? 6.868 5.470 -9.102 1.00 91.81 202 LEU A N 1
ATOM 1662 C CA . LEU A 1 202 ? 6.696 4.416 -10.092 1.00 91.81 202 LEU A CA 1
ATOM 1663 C C . LEU A 1 202 ? 6.186 4.968 -11.430 1.00 91.81 202 LEU A C 1
ATOM 1665 O O . LEU A 1 202 ? 6.793 4.688 -12.458 1.00 91.81 202 LEU A O 1
ATOM 1669 N N . LEU A 1 203 ? 5.158 5.824 -11.415 1.00 95.31 203 LEU A N 1
ATOM 1670 C CA . LEU A 1 203 ? 4.647 6.505 -12.613 1.00 95.31 203 LEU A CA 1
ATOM 1671 C C . LEU A 1 203 ? 5.740 7.325 -13.309 1.00 95.31 203 LEU A C 1
ATOM 1673 O O . LEU A 1 203 ? 5.954 7.174 -14.507 1.00 95.31 203 LEU A O 1
ATOM 1677 N N . LYS A 1 204 ? 6.519 8.104 -12.544 1.00 94.31 204 LYS A N 1
ATOM 1678 C CA . LYS A 1 204 ? 7.658 8.863 -13.092 1.00 94.31 204 LYS A CA 1
ATOM 1679 C C . LYS A 1 204 ? 8.698 7.971 -13.762 1.00 94.31 204 LYS A C 1
ATOM 1681 O O . LYS A 1 204 ? 9.346 8.406 -14.712 1.00 94.31 204 LYS A O 1
ATOM 1686 N N . TRP A 1 205 ? 8.920 6.768 -13.234 1.00 93.38 205 TRP A N 1
ATOM 1687 C CA . TRP A 1 205 ? 9.792 5.791 -13.876 1.00 93.38 205 TRP A CA 1
ATOM 1688 C C . TRP A 1 205 ? 9.144 5.186 -15.120 1.00 93.38 205 TRP A C 1
ATOM 1690 O O . TRP A 1 205 ? 9.836 5.023 -16.116 1.00 93.38 205 TRP A O 1
ATOM 1700 N N . PHE A 1 206 ? 7.841 4.912 -15.123 1.00 90.44 206 PHE A N 1
ATOM 1701 C CA . PHE A 1 206 ? 7.170 4.448 -16.334 1.00 90.44 206 PHE A CA 1
ATOM 1702 C C . PHE A 1 206 ? 7.220 5.470 -17.478 1.00 90.44 206 PHE A C 1
ATOM 1704 O O . PHE A 1 206 ? 7.417 5.066 -18.622 1.00 90.44 206 PHE A O 1
ATOM 1711 N N . ASP A 1 207 ? 7.160 6.772 -17.177 1.00 91.19 207 ASP A N 1
ATOM 1712 C CA . ASP A 1 207 ? 7.359 7.841 -18.171 1.00 91.19 207 ASP A CA 1
ATOM 1713 C C . ASP A 1 207 ? 8.765 7.798 -18.816 1.00 91.19 207 ASP A C 1
ATOM 1715 O O . ASP A 1 207 ? 8.996 8.366 -19.882 1.00 91.19 207 ASP A O 1
ATOM 1719 N N . ASP A 1 208 ? 9.737 7.149 -18.165 1.00 90.81 208 ASP A N 1
ATOM 1720 C CA . ASP A 1 208 ? 11.132 7.072 -18.600 1.00 90.81 208 ASP A CA 1
ATOM 1721 C C . ASP A 1 208 ? 11.809 5.802 -18.066 1.00 90.81 208 ASP A C 1
ATOM 1723 O O . ASP A 1 208 ? 12.655 5.819 -17.160 1.00 90.81 208 ASP A O 1
ATOM 1727 N N . LEU A 1 209 ? 11.411 4.674 -18.657 1.00 81.62 209 LEU A N 1
ATOM 1728 C CA . LEU A 1 209 ? 11.800 3.329 -18.217 1.00 81.62 209 LEU A CA 1
ATOM 1729 C C . LEU A 1 209 ? 13.311 3.087 -18.203 1.00 81.62 209 LEU A C 1
ATOM 1731 O O . LEU A 1 209 ? 13.782 2.149 -17.560 1.00 81.62 209 LEU A O 1
ATOM 1735 N N . GLN A 1 210 ? 14.072 3.900 -18.934 1.00 81.12 210 GLN A N 1
ATOM 1736 C CA . GLN A 1 210 ? 15.512 3.740 -19.085 1.00 81.12 210 GLN A CA 1
ATOM 1737 C C . GLN A 1 210 ? 16.311 4.469 -18.010 1.00 81.12 210 GLN A C 1
ATOM 1739 O O . GLN A 1 210 ? 17.502 4.201 -17.884 1.00 81.12 210 GLN A O 1
ATOM 1744 N N . SER A 1 211 ? 15.696 5.372 -17.244 1.00 85.12 211 SER A N 1
ATOM 1745 C CA . SER A 1 211 ? 16.414 6.191 -16.272 1.00 85.12 211 SER A CA 1
ATOM 1746 C C . SER A 1 211 ? 16.838 5.382 -15.040 1.00 85.12 211 SER A C 1
ATOM 1748 O O . SER A 1 211 ? 15.988 5.036 -14.209 1.00 85.12 211 SER A O 1
ATOM 1750 N N . PRO A 1 212 ? 18.155 5.155 -14.830 1.00 79.25 212 PRO A N 1
ATOM 1751 C CA . PRO A 1 212 ? 18.655 4.442 -13.653 1.00 79.25 212 PRO A CA 1
ATOM 1752 C C . PRO A 1 212 ? 18.365 5.201 -12.352 1.00 79.25 212 PRO A C 1
ATOM 1754 O O . PRO A 1 212 ? 18.208 4.613 -11.284 1.00 79.25 212 PRO A O 1
ATOM 1757 N N . LYS A 1 213 ? 18.255 6.531 -12.438 1.00 87.19 213 LYS A N 1
ATOM 1758 C CA . LYS A 1 213 ? 17.876 7.374 -11.307 1.00 87.19 213 LYS A CA 1
ATOM 1759 C C . LYS A 1 213 ? 16.417 7.141 -10.915 1.00 87.19 213 LYS A C 1
ATOM 1761 O O . LYS A 1 213 ? 16.146 6.865 -9.750 1.00 87.19 213 LYS A O 1
ATOM 1766 N N . LYS A 1 214 ? 15.486 7.207 -11.876 1.00 87.69 214 LYS A N 1
ATOM 1767 C CA . LYS A 1 214 ? 14.044 7.082 -11.600 1.00 87.69 214 LYS A CA 1
ATOM 1768 C C . LYS A 1 214 ? 13.667 5.680 -11.123 1.00 87.69 214 LYS A C 1
ATOM 1770 O O . LYS A 1 214 ? 12.899 5.567 -10.174 1.00 87.69 214 LYS A O 1
ATOM 1775 N N . VAL A 1 215 ? 14.264 4.630 -11.694 1.00 86.81 215 VAL A N 1
ATOM 1776 C CA . VAL A 1 215 ? 14.053 3.252 -11.211 1.00 86.81 215 VAL A CA 1
ATOM 1777 C C . VAL A 1 215 ? 14.542 3.080 -9.768 1.00 86.81 215 VAL A C 1
ATOM 1779 O O . VAL A 1 215 ? 13.872 2.436 -8.966 1.00 86.81 215 VAL A O 1
ATOM 1782 N N . ASN A 1 216 ? 15.670 3.699 -9.398 1.00 80.94 216 ASN A N 1
ATOM 1783 C CA . ASN A 1 216 ? 16.195 3.638 -8.034 1.00 80.94 216 ASN A CA 1
ATOM 1784 C C . ASN A 1 216 ? 15.328 4.434 -7.046 1.00 80.94 216 ASN A C 1
ATOM 1786 O O . ASN A 1 216 ? 15.114 3.993 -5.921 1.00 80.94 216 ASN A O 1
ATOM 1790 N N . GLU A 1 217 ? 14.798 5.589 -7.457 1.00 88.94 217 GLU A N 1
ATOM 1791 C CA . GLU A 1 217 ? 13.829 6.342 -6.652 1.00 88.94 217 GLU A CA 1
ATOM 1792 C C . GLU A 1 217 ? 12.535 5.546 -6.432 1.00 88.94 217 GLU A C 1
ATOM 1794 O O . GLU A 1 217 ? 12.071 5.457 -5.296 1.00 88.94 217 GLU A O 1
ATOM 1799 N N . ALA A 1 218 ? 11.990 4.929 -7.487 1.00 86.44 218 ALA A N 1
ATOM 1800 C CA . ALA A 1 218 ? 10.815 4.064 -7.396 1.00 86.44 218 ALA A CA 1
ATOM 1801 C C . ALA A 1 218 ? 11.069 2.881 -6.453 1.00 86.44 218 ALA A C 1
ATOM 1803 O O . ALA A 1 218 ? 10.303 2.666 -5.515 1.00 86.44 218 ALA A O 1
ATOM 1804 N N . LYS A 1 219 ? 12.198 2.184 -6.626 1.00 83.38 219 LYS A N 1
ATOM 1805 C CA . LYS A 1 219 ? 12.635 1.095 -5.746 1.00 83.38 219 LYS A CA 1
ATOM 1806 C C . LYS A 1 219 ? 12.680 1.520 -4.273 1.00 83.38 219 LYS A C 1
ATOM 1808 O O . LYS A 1 219 ? 11.991 0.915 -3.460 1.00 83.38 219 LYS A O 1
ATOM 1813 N N . LYS A 1 220 ? 13.419 2.584 -3.942 1.00 83.75 220 LYS A N 1
ATOM 1814 C CA . LYS A 1 220 ? 13.549 3.067 -2.556 1.00 83.75 220 LYS A CA 1
ATOM 1815 C C . LYS A 1 220 ? 12.206 3.464 -1.950 1.00 83.75 220 LYS A C 1
ATOM 1817 O O . LYS A 1 220 ? 11.944 3.196 -0.782 1.00 83.75 220 LYS A O 1
ATOM 1822 N N . SER A 1 221 ? 11.344 4.103 -2.740 1.00 87.12 221 SER A N 1
ATOM 1823 C CA . SER A 1 221 ? 10.010 4.487 -2.271 1.00 87.12 221 SER A CA 1
ATOM 1824 C C . SER A 1 221 ? 9.104 3.280 -2.012 1.00 87.12 221 SER A C 1
ATOM 1826 O O . SER A 1 221 ? 8.335 3.307 -1.057 1.00 87.12 221 SER A O 1
ATOM 1828 N N . LEU A 1 222 ? 9.225 2.205 -2.802 1.00 84.12 222 LEU A N 1
ATOM 1829 C CA . LEU A 1 222 ? 8.491 0.954 -2.592 1.00 84.12 222 LEU A CA 1
ATOM 1830 C C . LEU A 1 222 ? 8.998 0.182 -1.368 1.00 84.12 222 LEU A C 1
ATOM 1832 O O . LEU A 1 222 ? 8.180 -0.336 -0.615 1.00 84.12 222 LEU A O 1
ATOM 1836 N N . GLU A 1 223 ? 10.314 0.149 -1.137 1.00 81.69 223 GLU A N 1
ATOM 1837 C CA . GLU A 1 223 ? 10.916 -0.432 0.076 1.00 81.69 223 GLU A CA 1
ATOM 1838 C C . GLU A 1 223 ? 10.394 0.281 1.329 1.00 81.69 223 GLU A C 1
ATOM 1840 O O . GLU A 1 223 ? 9.779 -0.347 2.190 1.00 81.69 223 GLU A O 1
ATOM 1845 N N . LYS A 1 224 ? 10.509 1.615 1.360 1.00 81.69 224 LYS A N 1
ATOM 1846 C CA . LYS A 1 224 ? 9.976 2.441 2.447 1.00 81.69 224 LYS A CA 1
ATOM 1847 C C . LYS A 1 224 ? 8.470 2.237 2.618 1.00 81.69 224 LYS A C 1
ATOM 1849 O O . LYS A 1 224 ? 7.994 2.027 3.725 1.00 81.69 224 LYS A O 1
ATOM 1854 N N . CYS A 1 225 ? 7.700 2.255 1.531 1.00 85.56 225 CYS A N 1
ATOM 1855 C CA . CYS A 1 225 ? 6.267 1.964 1.571 1.00 85.56 225 CYS A CA 1
ATOM 1856 C C . CYS A 1 225 ? 5.965 0.633 2.273 1.00 85.56 225 CYS A C 1
ATOM 1858 O O . CYS A 1 225 ? 5.008 0.560 3.044 1.00 85.56 225 CYS A O 1
ATOM 1860 N N . GLY A 1 226 ? 6.766 -0.403 2.024 1.00 80.50 226 GLY A N 1
ATOM 1861 C CA . GLY A 1 226 ? 6.599 -1.692 2.677 1.00 80.50 226 GLY A CA 1
ATOM 1862 C C . GLY A 1 226 ? 6.863 -1.667 4.172 1.00 80.50 226 GLY A C 1
ATOM 1863 O O . GLY A 1 226 ? 6.058 -2.212 4.922 1.00 80.50 226 GLY A O 1
ATOM 1864 N N . GLU A 1 227 ? 7.914 -0.980 4.613 1.00 82.44 227 GLU A N 1
ATOM 1865 C CA . GLU A 1 227 ? 8.226 -0.815 6.038 1.00 82.44 227 GLU A CA 1
ATOM 1866 C C . GLU A 1 227 ? 7.059 -0.157 6.790 1.00 82.44 227 GLU A C 1
ATOM 1868 O O . GLU A 1 227 ? 6.573 -0.688 7.790 1.00 82.44 227 GLU A O 1
ATOM 1873 N N . TYR A 1 228 ? 6.537 0.959 6.268 1.00 83.88 228 TYR A N 1
ATOM 1874 C CA . TYR A 1 228 ? 5.394 1.641 6.884 1.00 83.88 228 TYR A CA 1
ATOM 1875 C C . TYR A 1 228 ? 4.135 0.768 6.891 1.00 83.88 228 TYR A C 1
ATOM 1877 O O . TYR A 1 228 ? 3.395 0.770 7.875 1.00 83.88 228 TYR A O 1
ATOM 1885 N N . TRP A 1 229 ? 3.886 0.022 5.810 1.00 87.25 229 TRP A N 1
ATOM 1886 C CA . TRP A 1 229 ? 2.724 -0.859 5.717 1.00 87.25 229 TRP A CA 1
ATOM 1887 C C . TRP A 1 229 ? 2.802 -2.015 6.717 1.00 87.25 229 TRP A C 1
ATOM 1889 O O . TRP A 1 229 ? 1.816 -2.302 7.389 1.00 87.25 229 TRP A O 1
ATOM 1899 N N . GLN A 1 230 ? 3.973 -2.632 6.879 1.00 81.62 230 GLN A N 1
ATOM 1900 C CA . GLN A 1 230 ? 4.184 -3.722 7.834 1.00 81.62 230 GLN A CA 1
ATOM 1901 C C . GLN A 1 230 ? 4.011 -3.259 9.283 1.00 81.62 230 GLN A C 1
ATOM 1903 O O . GLN A 1 230 ? 3.298 -3.908 10.050 1.00 81.62 230 GLN A O 1
ATOM 1908 N N . VAL A 1 231 ? 4.604 -2.118 9.650 1.00 81.38 231 VAL A N 1
ATOM 1909 C CA . VAL A 1 231 ? 4.457 -1.546 11.000 1.00 81.38 231 VAL A CA 1
ATOM 1910 C C . VAL A 1 231 ? 2.993 -1.217 11.295 1.00 81.38 231 VAL A C 1
ATOM 1912 O O . VAL A 1 231 ? 2.492 -1.533 12.376 1.00 81.38 231 VAL A O 1
ATOM 1915 N N . PHE A 1 232 ? 2.289 -0.624 10.326 1.00 88.12 232 PHE A N 1
ATOM 1916 C CA . PHE A 1 232 ? 0.859 -0.357 10.443 1.00 88.12 232 PHE A CA 1
ATOM 1917 C C . PHE A 1 232 ? 0.054 -1.647 10.634 1.00 88.12 232 PHE A C 1
ATOM 1919 O O . PHE A 1 232 ? -0.698 -1.737 11.601 1.00 88.12 232 PHE A O 1
ATOM 1926 N N . LEU A 1 233 ? 0.234 -2.653 9.772 1.00 82.88 233 LEU A N 1
ATOM 1927 C CA . LEU A 1 233 ? -0.510 -3.912 9.850 1.00 82.88 233 LEU A CA 1
ATOM 1928 C C . LEU A 1 233 ? -0.290 -4.642 11.177 1.00 82.88 233 LEU A C 1
ATOM 1930 O O . LEU A 1 233 ? -1.247 -5.183 11.728 1.00 82.88 233 LEU A O 1
ATOM 1934 N N . LEU A 1 234 ? 0.935 -4.642 11.710 1.00 79.38 234 LEU A N 1
ATOM 1935 C CA . LEU A 1 234 ? 1.243 -5.271 12.995 1.00 79.38 234 LEU A CA 1
ATOM 1936 C C . LEU A 1 234 ? 0.455 -4.616 14.137 1.00 79.38 234 LEU A C 1
ATOM 1938 O O . LEU A 1 234 ? -0.252 -5.303 14.875 1.00 79.38 234 LEU A O 1
ATOM 1942 N N . LYS A 1 235 ? 0.535 -3.283 14.250 1.00 84.06 235 LYS A N 1
ATOM 1943 C CA . LYS A 1 235 ? -0.198 -2.514 15.269 1.00 84.06 235 LYS A CA 1
ATOM 1944 C C . LYS A 1 235 ? -1.711 -2.627 15.086 1.00 84.06 235 LYS A C 1
ATOM 1946 O O . LYS A 1 235 ? -2.425 -2.865 16.053 1.00 84.06 235 LYS A O 1
ATOM 1951 N N . PHE A 1 236 ? -2.194 -2.515 13.853 1.00 85.81 236 PHE A N 1
ATOM 1952 C CA . PHE A 1 236 ? -3.613 -2.619 13.528 1.00 85.81 236 PHE A CA 1
ATOM 1953 C C . PHE A 1 236 ? -4.185 -3.996 13.864 1.00 85.81 236 PHE A C 1
ATOM 1955 O O . PHE A 1 236 ? -5.254 -4.084 14.466 1.00 85.81 236 PHE A O 1
ATOM 1962 N N . THR A 1 237 ? -3.454 -5.066 13.548 1.00 79.69 237 THR A N 1
ATOM 1963 C CA . THR A 1 237 ? -3.855 -6.427 13.918 1.00 79.69 237 THR A CA 1
ATOM 1964 C C . THR A 1 237 ? -3.892 -6.570 15.434 1.00 79.69 237 THR A C 1
ATOM 1966 O O . THR A 1 237 ? -4.901 -7.013 15.962 1.00 79.69 237 THR A O 1
ATOM 1969 N N . ALA A 1 238 ? -2.854 -6.133 16.155 1.00 78.56 238 ALA A N 1
ATOM 1970 C CA . ALA A 1 238 ? -2.831 -6.202 17.618 1.00 78.56 238 ALA A CA 1
ATOM 1971 C C . ALA A 1 238 ? -3.987 -5.419 18.272 1.00 78.56 238 ALA A C 1
ATOM 1973 O O . ALA A 1 238 ? -4.585 -5.894 19.233 1.00 78.56 238 ALA A O 1
ATOM 1974 N N . LEU A 1 239 ? -4.336 -4.250 17.726 1.00 84.62 239 LEU A N 1
ATOM 1975 C CA . LEU A 1 239 ? -5.442 -3.426 18.216 1.00 84.62 239 LEU A CA 1
ATOM 1976 C C . LEU A 1 239 ? -6.811 -4.083 17.975 1.00 84.62 239 LEU A C 1
ATOM 1978 O O . LEU A 1 239 ? -7.704 -3.985 18.818 1.00 84.62 239 LEU A O 1
ATOM 1982 N N . THR A 1 240 ? -6.991 -4.716 16.812 1.00 81.75 240 THR A N 1
ATOM 1983 C CA . THR A 1 240 ? -8.304 -5.165 16.312 1.00 81.75 240 THR A CA 1
ATOM 1984 C C . THR A 1 240 ? -8.534 -6.671 16.391 1.00 81.75 240 THR A C 1
ATOM 1986 O O . THR A 1 240 ? -9.613 -7.131 16.008 1.00 81.75 240 THR A O 1
ATOM 1989 N N . ILE A 1 241 ? -7.553 -7.442 16.872 1.00 75.88 241 ILE A N 1
ATOM 1990 C CA . ILE A 1 241 ? -7.689 -8.885 17.064 1.00 75.88 241 ILE A CA 1
ATOM 1991 C C . ILE A 1 241 ? -8.795 -9.174 18.078 1.00 75.88 241 ILE A C 1
ATOM 1993 O O . ILE A 1 241 ? -8.898 -8.529 19.126 1.00 75.88 241 ILE A O 1
ATOM 1997 N N . THR A 1 242 ? -9.641 -10.138 17.739 1.00 64.19 242 THR A N 1
ATOM 1998 C CA . THR A 1 242 ? -10.723 -10.611 18.603 1.00 64.19 242 THR A CA 1
ATOM 1999 C C . THR A 1 242 ? -10.358 -11.951 19.243 1.00 64.19 242 THR A C 1
ATOM 2001 O O . THR A 1 242 ? -9.502 -12.687 18.746 1.00 64.19 242 THR A O 1
ATOM 2004 N N . ASP A 1 243 ? -11.032 -12.311 20.336 1.00 57.97 243 ASP A N 1
ATOM 2005 C CA . ASP A 1 243 ? -10.868 -13.634 20.956 1.00 57.97 243 ASP A CA 1
ATOM 2006 C C . ASP A 1 243 ? -11.286 -14.781 20.020 1.00 57.97 243 ASP A C 1
ATOM 2008 O O . ASP A 1 243 ? -10.793 -15.903 20.145 1.00 57.97 243 ASP A O 1
ATOM 2012 N N . GLU A 1 244 ? -12.175 -14.508 19.065 1.00 54.56 244 GLU A N 1
ATOM 2013 C CA . GLU A 1 244 ? -12.582 -15.434 18.003 1.00 54.56 244 GLU A CA 1
ATOM 2014 C C . GLU A 1 244 ? -11.453 -15.636 16.981 1.00 54.56 244 GLU A C 1
ATOM 2016 O O . GLU A 1 244 ? -11.092 -16.782 16.703 1.00 54.56 244 GLU A O 1
ATOM 2021 N N . ASP A 1 245 ? -10.797 -14.554 16.535 1.00 54.50 245 ASP A N 1
ATOM 2022 C CA . ASP A 1 245 ? -9.609 -14.621 15.664 1.00 54.50 245 ASP A CA 1
ATOM 2023 C C . ASP A 1 245 ? -8.474 -15.453 16.315 1.00 54.50 245 ASP A C 1
ATOM 2025 O O . ASP A 1 245 ? -7.759 -16.208 15.647 1.00 54.50 245 ASP A O 1
ATOM 2029 N N . LEU A 1 246 ? -8.318 -15.360 17.644 1.00 52.56 246 LEU A N 1
ATOM 2030 C CA . LEU A 1 246 ? -7.333 -16.134 18.411 1.00 52.56 246 LEU A CA 1
ATOM 2031 C C . LEU A 1 246 ? -7.704 -17.619 18.547 1.00 52.56 246 LEU A C 1
ATOM 2033 O O . LEU A 1 246 ? -6.808 -18.471 18.531 1.00 52.56 246 LEU A O 1
ATOM 2037 N N . LYS A 1 247 ? -8.993 -17.951 18.674 1.00 47.47 247 LYS A N 1
ATOM 2038 C CA . LYS A 1 247 ? -9.479 -19.340 18.780 1.00 47.47 247 LYS A CA 1
ATOM 2039 C C . LYS A 1 247 ? -9.355 -20.090 17.453 1.00 47.47 247 LYS A C 1
ATOM 2041 O O . LYS A 1 247 ? -8.852 -21.214 17.457 1.00 47.47 247 LYS A O 1
ATOM 2046 N N . ASP A 1 248 ? -9.678 -19.447 16.334 1.00 45.97 248 ASP A N 1
ATOM 2047 C CA . ASP A 1 248 ? -9.548 -20.032 14.990 1.00 45.97 248 ASP A CA 1
ATOM 2048 C C . ASP A 1 248 ? -8.089 -20.284 14.572 1.00 45.97 248 ASP A C 1
ATOM 2050 O O . ASP A 1 248 ? -7.793 -21.193 13.789 1.00 45.97 248 ASP A O 1
ATOM 2054 N N . SER A 1 249 ? -7.141 -19.520 15.127 1.00 45.81 249 SER A N 1
ATOM 2055 C CA . SER A 1 249 ? -5.707 -19.752 14.906 1.00 45.81 249 SER A CA 1
ATOM 2056 C C . SER A 1 249 ? -5.184 -21.029 15.584 1.00 45.81 249 SER A C 1
ATOM 2058 O O . SER A 1 249 ? -4.193 -21.605 15.135 1.00 45.81 249 SER A O 1
ATOM 2060 N N . LYS A 1 250 ? -5.851 -21.493 16.653 1.00 43.41 250 LYS A N 1
ATOM 2061 C CA . LYS A 1 250 ? -5.455 -22.677 17.436 1.00 43.41 250 LYS A CA 1
ATOM 2062 C C . LYS A 1 250 ? -6.047 -23.980 16.897 1.00 43.41 250 LYS A C 1
ATOM 2064 O O . LYS A 1 250 ? -5.467 -25.035 17.135 1.00 43.41 250 LYS A O 1
ATOM 2069 N N . THR A 1 251 ? -7.168 -23.915 16.182 1.00 42.44 251 THR A N 1
ATOM 2070 C CA . THR A 1 251 ? -7.852 -25.073 15.577 1.00 42.44 251 THR A CA 1
ATOM 2071 C C . THR A 1 251 ? -7.336 -25.428 14.183 1.00 42.44 251 THR A C 1
ATOM 2073 O O . THR A 1 251 ? -7.520 -26.560 13.746 1.00 42.44 251 THR A O 1
ATOM 2076 N N . LYS A 1 252 ? -6.629 -24.519 13.497 1.00 37.91 252 LYS A N 1
ATOM 2077 C CA . LYS A 1 252 ? -5.876 -24.823 12.266 1.00 37.91 252 LYS A CA 1
ATOM 2078 C C . LYS A 1 252 ? -4.472 -25.342 12.601 1.00 37.91 252 LYS A C 1
ATOM 2080 O O . LYS A 1 252 ? -3.479 -24.648 12.379 1.00 37.91 252 LYS A O 1
ATOM 2085 N N . LYS A 1 253 ? -4.395 -26.552 13.154 1.00 36.50 253 LYS A N 1
ATOM 2086 C CA . LYS A 1 253 ? -3.150 -27.316 13.296 1.00 36.50 253 LYS A CA 1
ATOM 2087 C C . LYS A 1 253 ? -3.271 -28.656 12.596 1.00 36.50 253 LYS A C 1
ATOM 2089 O O . LYS A 1 253 ? -4.337 -29.286 12.753 1.00 36.50 253 LYS A O 1
#

Sequence (253 aa):
MFLIFLIIFGFFSYKVFKTYLKEIAETKECRKIMSEREAEIKVINTRTKKDKINIAITIISFLILVVAFPKKERIEKEEPETIYGKISTKDTSITENDAETTKNIEDNVKIQKTRIREEFLKYEKEHLDLWNSMINAMQKSDVYTAYEYAEKSKNAIFEIRRNLRDLKCNKTGDSEFDKQCEETITLGKNAYSAKQEAVSKLLKWFDDLQSPKKVNEAKKSLEKCGEYWQVFLLKFTALTITDEDLKDSKTKK

Secondary structure (DSSP, 8-state):
-HHHHHHHHHHHHHHHHHHHHHHHHHHHHHTTTS-HHHHHHHHHHH--HHHHHHHHHHHHHHHHHHHHS--------------------------HHHHHHHHHHHHHHHHHHHHHHHHHHHHHHHHHHHHHHHHHHHHTT-HHHHHHHHHHHHHHHHHHHHHHHH--PPP-S-HHHHHHHHHHHHHHHHHHHHHHHHHHHHHHHHTTTT-HHHHHHHHHHHHHHHHHHHHHHHHHHHHH--HHHHHHHHH--

pLDDT: mean 73.16, std 21.59, range [26.19, 97.31]

Organism: Leptotrichia wadei (strain F0279) (NCBI:txid888055)